Protein AF-A0A286EPX9-F1 (afdb_monomer_lite)

pLDDT: mean 73.93, std 20.79, range [29.69, 96.81]

Radius of gyration: 18.73 Å; chains: 1; bounding box: 47×45×60 Å

Secondary structure (DSSP, 8-state):
----------PPPPHHHHHHHHHHHHTT------------PPPPP-S----TT-EEPPPS--SSS-TTS--EEEEESSTT-SHHHHHHHSTTEEE--SSEESS--S-EEEEEESSHHHHHHHHHHHHHHHH-HHHHHH--EEEEEEEPSSSSPPPHHHHHHHHHHHTTSSEEEEE---GGGGTSSPPGGG--HHHHHHHHHHHHHT-

Sequence (207 aa):
MSDGAVTAPRRTPSVSEIQAALQAAREGLFAAAGAPSGDRLPAATEAQAPVLHRRAAVPAAPLSGTAGQSTVGLMSVHGGAGARTLAAVLPGTHYIGGGWPTDWPRPVLLVCRSNYRGYAAAQEFARAYRDDEALRACVELAGVVVVADCPGRMPAPLRRLERLVSGALPVVGHVPWMPEWRLGPPDPAALAPEWVSKLTAAVAAAQ

Structure (mmCIF, N/CA/C/O backbone):
data_AF-A0A286EPX9-F1
#
_entry.id   AF-A0A286EPX9-F1
#
loop_
_atom_site.group_PDB
_atom_site.id
_atom_site.type_symbol
_atom_site.label_atom_id
_atom_site.label_alt_id
_atom_site.label_comp_id
_atom_site.label_asym_id
_atom_site.label_entity_id
_atom_site.label_seq_id
_atom_site.pdbx_PDB_ins_code
_atom_site.Cartn_x
_atom_site.Cartn_y
_atom_site.Cartn_z
_atom_site.occupancy
_atom_site.B_iso_or_equiv
_atom_site.auth_seq_id
_atom_site.auth_comp_id
_atom_site.auth_asym_id
_atom_site.auth_atom_id
_atom_site.pdbx_PDB_model_num
ATOM 1 N N . MET A 1 1 ? 15.867 -26.293 42.257 1.00 41.84 1 MET A N 1
ATOM 2 C CA . MET A 1 1 ? 16.739 -25.374 41.496 1.00 41.84 1 MET A CA 1
ATOM 3 C C . MET A 1 1 ? 16.171 -25.290 40.093 1.00 41.84 1 MET A C 1
ATOM 5 O O . MET A 1 1 ? 16.344 -26.233 39.336 1.00 41.84 1 MET A O 1
ATOM 9 N N . SER A 1 2 ? 15.413 -24.239 39.789 1.00 37.88 2 SER A N 1
ATOM 10 C CA . SER A 1 2 ? 14.861 -24.013 38.449 1.00 37.88 2 SER A CA 1
ATOM 11 C C . SER A 1 2 ? 15.308 -22.633 38.000 1.00 37.88 2 SER A C 1
ATOM 13 O O . SER A 1 2 ? 14.996 -21.638 38.650 1.00 37.88 2 SER A O 1
ATOM 15 N N . ASP A 1 3 ? 16.121 -22.636 36.951 1.00 40.91 3 ASP A N 1
ATOM 16 C CA . ASP A 1 3 ? 16.823 -21.489 36.398 1.00 40.91 3 ASP A CA 1
ATOM 17 C C . ASP A 1 3 ? 15.858 -20.675 35.523 1.00 40.91 3 ASP A C 1
ATOM 19 O O . ASP A 1 3 ? 15.256 -21.191 34.578 1.00 40.91 3 ASP A O 1
ATOM 23 N N . GLY A 1 4 ? 15.632 -19.418 35.902 1.00 36.56 4 GLY A N 1
ATOM 24 C CA . GLY A 1 4 ? 14.741 -18.504 35.200 1.00 36.56 4 GLY A CA 1
ATOM 25 C C . GLY A 1 4 ? 15.480 -17.848 34.043 1.00 36.56 4 GLY A C 1
ATOM 26 O O . GLY A 1 4 ? 16.307 -16.968 34.262 1.00 36.56 4 GLY A O 1
ATOM 27 N N . ALA A 1 5 ? 15.162 -18.239 32.807 1.00 42.88 5 ALA A N 1
ATOM 28 C CA . ALA A 1 5 ? 15.690 -17.595 31.608 1.00 42.88 5 ALA A CA 1
ATOM 29 C C . ALA A 1 5 ? 15.149 -16.157 31.484 1.00 42.88 5 ALA A C 1
ATOM 31 O O . ALA A 1 5 ? 14.105 -15.897 30.881 1.00 42.88 5 ALA A O 1
ATOM 32 N N . VAL A 1 6 ? 15.875 -15.208 32.075 1.00 43.44 6 VAL A N 1
ATOM 33 C CA . VAL A 1 6 ? 15.678 -13.770 31.885 1.00 43.44 6 VAL A CA 1
ATOM 34 C C . VAL A 1 6 ? 16.006 -13.445 30.430 1.00 43.44 6 VAL A C 1
ATOM 36 O O . VAL A 1 6 ? 17.155 -13.501 29.997 1.00 43.44 6 VAL A O 1
ATOM 39 N N . THR A 1 7 ? 14.978 -13.124 29.647 1.00 40.84 7 THR A N 1
ATOM 40 C CA . THR A 1 7 ? 15.157 -12.633 28.278 1.00 40.84 7 THR A CA 1
ATOM 41 C C . THR A 1 7 ? 15.769 -11.236 28.353 1.00 40.84 7 THR A C 1
ATOM 43 O O . THR A 1 7 ? 15.138 -10.312 28.865 1.00 40.84 7 THR A O 1
ATOM 46 N N . ALA A 1 8 ? 17.005 -11.090 27.874 1.00 42.97 8 ALA A N 1
ATOM 47 C CA . ALA A 1 8 ? 17.717 -9.816 27.852 1.00 42.97 8 ALA A CA 1
ATOM 48 C C . ALA A 1 8 ? 16.910 -8.726 27.109 1.00 42.97 8 ALA A C 1
ATOM 50 O O . ALA A 1 8 ? 16.212 -9.031 26.132 1.00 42.97 8 ALA A O 1
ATOM 51 N N . PRO A 1 9 ? 16.991 -7.451 27.536 1.00 36.44 9 PRO A N 1
ATOM 52 C CA . PRO A 1 9 ? 16.277 -6.364 26.879 1.00 36.44 9 PRO A CA 1
ATOM 53 C C . PRO A 1 9 ? 16.748 -6.220 25.429 1.00 36.44 9 PRO A C 1
ATOM 55 O O . PRO A 1 9 ? 17.945 -6.228 25.138 1.00 36.44 9 PRO A O 1
ATOM 58 N N . ARG A 1 10 ? 15.794 -6.074 24.501 1.00 43.84 10 ARG A N 1
ATOM 59 C CA . ARG A 1 10 ? 16.108 -5.793 23.096 1.00 43.84 10 ARG A CA 1
ATOM 60 C C . ARG A 1 10 ? 16.793 -4.432 23.012 1.00 43.84 10 ARG A C 1
ATOM 62 O O . ARG A 1 10 ? 16.161 -3.409 23.260 1.00 43.84 10 ARG A O 1
ATOM 69 N N . ARG A 1 11 ? 18.081 -4.441 22.672 1.00 65.94 11 ARG A N 1
ATOM 70 C CA . ARG A 1 11 ? 18.874 -3.241 22.397 1.00 65.94 11 ARG A CA 1
ATOM 71 C C . ARG A 1 11 ? 18.281 -2.502 21.196 1.00 65.94 11 ARG A C 1
ATOM 73 O O . ARG A 1 11 ? 18.010 -3.117 20.165 1.00 65.94 11 ARG A O 1
ATOM 80 N N . THR A 1 12 ? 18.110 -1.191 21.329 1.00 45.59 12 THR A N 1
ATOM 81 C CA . THR A 1 12 ? 17.793 -0.309 20.203 1.00 45.59 12 THR A CA 1
ATOM 82 C C . THR A 1 12 ? 19.065 -0.118 19.377 1.00 45.59 12 THR A C 1
ATOM 84 O O . THR A 1 12 ? 20.073 0.307 19.950 1.00 45.59 12 THR A O 1
ATOM 87 N N . PRO A 1 13 ? 19.061 -0.454 18.077 1.00 55.97 13 PRO A N 1
ATOM 88 C CA . PRO A 1 13 ? 20.236 -0.268 17.243 1.00 55.97 13 PRO A CA 1
ATOM 89 C C . PRO A 1 13 ? 20.546 1.222 17.070 1.00 55.97 13 PRO A C 1
ATOM 91 O O . PRO A 1 13 ? 19.640 2.059 17.033 1.00 55.97 13 PRO A O 1
ATOM 94 N N . SER A 1 14 ? 21.829 1.560 16.982 1.00 69.56 14 SER A N 1
ATOM 95 C CA . SER A 1 14 ? 22.272 2.925 16.701 1.00 69.56 14 SER A CA 1
ATOM 96 C C . SER A 1 14 ? 21.948 3.326 15.259 1.00 69.56 14 SER A C 1
ATOM 98 O O . SER A 1 14 ? 21.774 2.490 14.374 1.00 69.56 14 SER A O 1
ATOM 100 N N . VAL A 1 15 ? 21.933 4.635 14.991 1.00 46.81 15 VAL A N 1
ATOM 101 C CA . VAL A 1 15 ? 21.765 5.183 13.631 1.00 46.81 15 VAL A CA 1
ATOM 102 C C . VAL A 1 15 ? 22.806 4.609 12.661 1.00 46.81 15 VAL A C 1
ATOM 104 O O . VAL A 1 15 ? 22.471 4.279 11.527 1.00 46.81 15 VAL A O 1
ATOM 107 N N . SER A 1 16 ? 24.043 4.403 13.123 1.00 46.06 16 SER A N 1
ATOM 108 C CA . SER A 1 16 ? 25.109 3.783 12.329 1.00 46.06 16 SER A CA 1
ATOM 109 C C . SER A 1 16 ? 24.848 2.306 12.009 1.00 46.06 16 SER A C 1
ATOM 111 O O . SER A 1 16 ? 25.152 1.863 10.905 1.00 46.06 16 SER A O 1
ATOM 113 N N . GLU A 1 17 ? 24.243 1.547 12.927 1.00 53.03 17 GLU A N 1
ATOM 114 C CA . GLU A 1 17 ? 23.851 0.148 12.699 1.00 53.03 17 GLU A CA 1
ATOM 115 C C . GLU A 1 17 ? 22.683 0.060 11.701 1.00 53.03 17 GLU A C 1
ATOM 117 O O . GLU A 1 17 ? 22.661 -0.827 10.848 1.00 53.03 17 GLU A O 1
ATOM 122 N N . ILE A 1 18 ? 21.756 1.023 11.743 1.00 45.34 18 ILE A N 1
ATOM 123 C CA . ILE A 1 18 ? 20.663 1.150 10.769 1.00 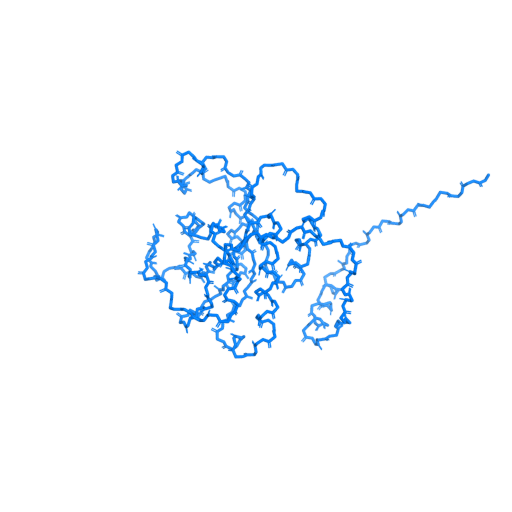45.34 18 ILE A CA 1
ATOM 124 C C . ILE A 1 18 ? 21.221 1.484 9.375 1.00 45.34 18 ILE A C 1
ATOM 126 O O . ILE A 1 18 ? 20.856 0.836 8.397 1.00 45.34 18 ILE A O 1
ATOM 130 N N . GLN A 1 19 ? 22.142 2.445 9.271 1.00 49.03 19 GLN A N 1
ATOM 131 C CA . GLN A 1 19 ? 22.770 2.827 7.999 1.00 49.03 19 GLN A CA 1
ATOM 132 C C . GLN A 1 19 ? 23.612 1.693 7.394 1.00 49.03 19 GLN A C 1
ATOM 134 O O . GLN A 1 19 ? 23.541 1.460 6.188 1.00 49.03 19 GLN A O 1
ATOM 139 N N . ALA A 1 20 ? 24.349 0.943 8.220 1.00 47.56 20 ALA A N 1
ATOM 140 C CA . ALA A 1 20 ? 25.105 -0.226 7.773 1.00 47.56 20 ALA A CA 1
ATOM 141 C C . ALA A 1 20 ? 24.186 -1.352 7.264 1.00 47.56 20 ALA A C 1
ATOM 143 O O . ALA A 1 20 ? 24.473 -1.964 6.237 1.00 47.56 20 ALA A O 1
ATOM 144 N N . ALA A 1 21 ? 23.050 -1.589 7.930 1.00 44.66 21 ALA A N 1
ATOM 145 C CA . ALA A 1 21 ? 22.057 -2.565 7.483 1.00 44.66 21 ALA A CA 1
ATOM 146 C C . ALA A 1 21 ? 21.389 -2.161 6.154 1.00 44.66 21 ALA A C 1
ATOM 148 O O . ALA A 1 21 ? 21.174 -3.014 5.294 1.00 44.66 21 ALA A O 1
ATOM 149 N N . LEU A 1 22 ? 21.111 -0.867 5.955 1.00 47.22 22 LEU A N 1
ATOM 150 C CA . LEU A 1 22 ? 20.585 -0.329 4.693 1.00 47.22 22 LEU A CA 1
ATOM 151 C C . LEU A 1 22 ? 21.600 -0.453 3.545 1.00 47.22 22 LEU A C 1
ATOM 153 O O . LEU A 1 22 ? 21.230 -0.809 2.428 1.00 47.22 22 LEU A O 1
ATOM 157 N N . GLN A 1 23 ? 22.883 -0.214 3.821 1.00 52.03 23 GLN A N 1
ATOM 158 C CA . GLN A 1 23 ? 23.960 -0.377 2.845 1.00 52.03 23 GLN A CA 1
ATOM 159 C C . GLN A 1 23 ? 24.162 -1.856 2.462 1.00 52.03 23 GLN A C 1
ATOM 161 O O . GLN A 1 23 ? 24.218 -2.173 1.277 1.00 52.03 23 GLN A O 1
ATOM 166 N N . ALA A 1 24 ? 24.164 -2.775 3.434 1.00 43.81 24 ALA A N 1
ATOM 167 C CA . ALA A 1 24 ? 24.247 -4.217 3.177 1.00 43.81 24 ALA A CA 1
ATOM 168 C C . ALA A 1 24 ? 23.031 -4.752 2.392 1.00 43.81 24 ALA A C 1
ATOM 170 O O . ALA A 1 24 ? 23.174 -5.630 1.538 1.00 43.81 24 ALA A O 1
ATOM 171 N N . ALA A 1 25 ? 21.840 -4.186 2.631 1.00 45.28 25 ALA A N 1
ATOM 172 C CA . ALA A 1 25 ? 20.641 -4.471 1.841 1.00 45.28 25 ALA A CA 1
ATOM 173 C C . ALA A 1 25 ? 20.794 -4.019 0.379 1.00 45.28 25 ALA A C 1
ATOM 175 O O . ALA A 1 25 ? 20.363 -4.725 -0.533 1.00 45.28 25 ALA A O 1
ATOM 176 N N . ARG A 1 26 ? 21.445 -2.871 0.152 1.00 47.88 26 ARG A N 1
ATOM 177 C CA . ARG A 1 26 ? 21.735 -2.322 -1.181 1.00 47.88 26 ARG A CA 1
ATOM 178 C C . ARG A 1 26 ? 22.770 -3.144 -1.955 1.00 47.88 26 ARG A C 1
ATOM 180 O O . ARG A 1 26 ? 22.717 -3.184 -3.178 1.00 47.88 26 ARG A O 1
ATOM 187 N N . GLU A 1 27 ? 23.672 -3.821 -1.249 1.00 56.34 27 GLU A N 1
ATOM 188 C CA . GLU A 1 27 ? 24.746 -4.651 -1.818 1.00 56.34 27 GLU A CA 1
ATOM 189 C C . GLU A 1 27 ? 24.344 -6.128 -2.017 1.00 56.34 27 GLU A C 1
ATOM 191 O O . GLU A 1 27 ? 25.158 -6.947 -2.436 1.00 56.34 27 GLU A O 1
ATOM 196 N N . GLY A 1 28 ? 23.079 -6.488 -1.761 1.00 40.59 28 GLY A N 1
ATOM 197 C CA . GLY A 1 28 ? 22.546 -7.821 -2.069 1.00 40.59 28 GLY A CA 1
ATOM 198 C C . GLY A 1 28 ? 22.977 -8.930 -1.103 1.00 40.59 28 GLY A C 1
ATOM 199 O O . GLY A 1 28 ? 22.813 -10.111 -1.407 1.00 40.59 28 GLY A O 1
ATOM 200 N N . LEU A 1 29 ? 23.488 -8.582 0.080 1.00 45.00 29 LEU A N 1
ATOM 201 C CA . LEU A 1 29 ? 24.017 -9.533 1.062 1.00 45.00 29 LEU A CA 1
ATOM 202 C C . LEU A 1 29 ? 22.966 -9.988 2.091 1.00 45.00 29 LEU A C 1
ATOM 204 O O . LEU A 1 29 ? 23.223 -9.992 3.293 1.00 45.00 29 LEU A O 1
ATOM 208 N N . PHE A 1 30 ? 21.790 -10.431 1.636 1.00 40.41 30 PHE A N 1
ATOM 209 C CA . PHE A 1 30 ? 20.909 -11.248 2.478 1.00 40.41 30 PHE A CA 1
ATOM 210 C C . PHE A 1 30 ? 20.805 -12.670 1.940 1.00 40.41 30 PHE A C 1
ATOM 212 O O . PHE A 1 30 ? 20.359 -12.905 0.818 1.00 40.41 30 PHE A O 1
ATOM 219 N N . ALA A 1 31 ? 21.170 -13.626 2.798 1.00 35.75 31 ALA A N 1
ATOM 220 C CA . ALA A 1 31 ? 20.849 -15.030 2.613 1.00 35.75 31 ALA A CA 1
ATOM 221 C C . ALA A 1 31 ? 19.339 -15.177 2.378 1.00 35.75 31 ALA A C 1
ATOM 223 O O . ALA A 1 31 ? 18.526 -14.656 3.147 1.00 35.75 31 ALA A O 1
ATOM 224 N N . ALA A 1 32 ? 18.977 -15.893 1.312 1.00 34.25 32 ALA A N 1
ATOM 225 C CA . ALA A 1 32 ? 17.608 -16.284 1.029 1.00 34.25 32 ALA A CA 1
ATOM 226 C C . ALA A 1 32 ? 17.014 -16.959 2.274 1.00 34.25 32 ALA A C 1
ATOM 228 O O . ALA A 1 32 ? 17.383 -18.079 2.624 1.00 34.25 32 ALA A O 1
ATOM 229 N N . ALA A 1 33 ? 16.116 -16.266 2.975 1.00 33.78 33 ALA A N 1
ATOM 230 C CA . ALA A 1 33 ? 15.383 -16.868 4.073 1.00 33.78 33 ALA A CA 1
ATOM 231 C C . ALA A 1 33 ? 14.526 -17.997 3.487 1.00 33.78 33 ALA A C 1
ATOM 233 O O . ALA A 1 33 ? 13.563 -17.741 2.759 1.00 33.78 33 ALA A O 1
ATOM 234 N N . GLY A 1 34 ? 14.929 -19.239 3.767 1.00 31.02 34 GLY A N 1
ATOM 235 C CA . GLY A 1 34 ? 14.230 -20.447 3.355 1.00 31.02 34 GLY A CA 1
ATOM 236 C C . GLY A 1 34 ? 12.743 -20.358 3.683 1.00 31.02 34 GLY A C 1
ATOM 237 O O . GLY A 1 34 ? 12.349 -19.925 4.771 1.00 31.02 34 GLY A O 1
ATOM 238 N N . ALA A 1 35 ? 11.917 -20.736 2.710 1.00 29.69 35 ALA A N 1
ATOM 239 C CA . ALA A 1 35 ? 10.476 -20.796 2.869 1.00 29.69 35 ALA A CA 1
ATOM 240 C C . ALA A 1 35 ? 10.123 -21.720 4.051 1.00 29.69 35 ALA A C 1
ATOM 242 O O . ALA A 1 35 ? 10.585 -22.862 4.079 1.00 29.69 35 ALA A O 1
ATOM 243 N N . PRO A 1 36 ? 9.313 -21.280 5.029 1.00 33.78 36 PRO A N 1
ATOM 244 C CA . PRO A 1 36 ? 8.770 -22.202 6.009 1.00 33.78 36 PRO A CA 1
ATOM 245 C C . PRO A 1 36 ? 7.743 -23.110 5.324 1.00 33.78 36 PRO A C 1
ATOM 247 O O . PRO A 1 36 ? 6.701 -22.652 4.855 1.00 33.78 36 PRO A O 1
ATOM 250 N N . SER A 1 37 ? 8.043 -24.404 5.285 1.00 43.09 37 SER A N 1
ATOM 251 C CA . SER A 1 37 ? 7.060 -25.458 5.047 1.00 43.09 37 SER A CA 1
ATOM 252 C C . SER A 1 37 ? 6.089 -25.533 6.233 1.00 43.09 37 SER A C 1
ATOM 254 O O . SER A 1 37 ? 6.535 -25.569 7.378 1.00 43.09 37 SER A O 1
ATOM 256 N N . GLY A 1 38 ? 4.782 -25.602 5.955 1.00 39.59 38 GLY A N 1
ATOM 257 C CA . GLY A 1 38 ? 3.753 -26.003 6.930 1.00 39.59 38 GLY A CA 1
ATOM 258 C C . GLY A 1 38 ? 2.836 -24.883 7.433 1.00 39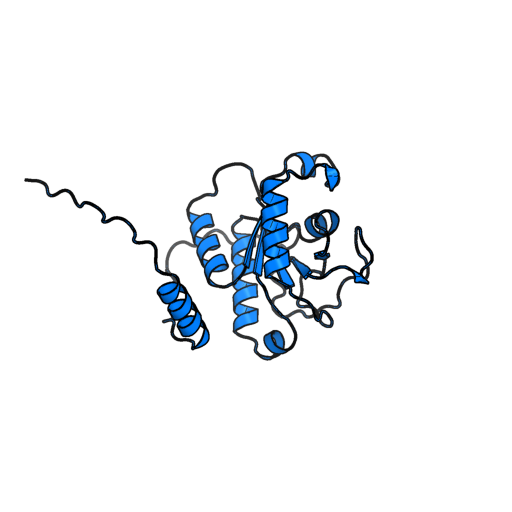.59 38 GLY A C 1
ATOM 259 O O . GLY A 1 38 ? 3.044 -24.333 8.506 1.00 39.59 38 GLY A O 1
ATOM 260 N N . ASP A 1 39 ? 1.868 -24.479 6.613 1.00 35.38 39 ASP A N 1
ATOM 261 C CA . ASP A 1 39 ? 0.434 -24.781 6.780 1.00 35.38 39 ASP A CA 1
ATOM 262 C C . ASP A 1 39 ? -0.302 -24.027 5.670 1.00 35.38 39 ASP A C 1
ATOM 264 O O . ASP A 1 39 ? -0.258 -22.797 5.571 1.00 35.38 39 ASP A O 1
ATOM 268 N N . ARG A 1 40 ? -0.906 -24.779 4.747 1.00 38.19 40 ARG A N 1
ATOM 269 C CA . ARG A 1 40 ? -1.543 -24.221 3.554 1.00 38.19 40 ARG A CA 1
ATOM 270 C C . ARG A 1 40 ? -2.867 -23.580 3.981 1.00 38.19 40 ARG A C 1
ATOM 272 O O . ARG A 1 40 ? -3.879 -24.264 4.090 1.00 38.19 40 ARG A O 1
ATOM 279 N N . LEU A 1 41 ? -2.850 -22.270 4.234 1.00 43.03 41 LEU A N 1
ATOM 280 C CA . LEU A 1 41 ? -4.071 -21.464 4.326 1.00 43.03 41 LEU A CA 1
ATOM 281 C C . LEU A 1 41 ? -4.915 -21.708 3.059 1.00 43.03 41 LEU A C 1
ATOM 283 O O . LEU A 1 41 ? -4.338 -21.810 1.970 1.00 43.03 41 LEU A O 1
ATOM 287 N N . PRO A 1 42 ? -6.249 -21.848 3.178 1.00 37.06 42 PRO A N 1
ATOM 288 C CA . PRO A 1 42 ? -7.101 -22.163 2.040 1.00 37.06 42 PRO A CA 1
ATOM 289 C C . PRO A 1 42 ? -6.913 -21.118 0.939 1.00 37.06 42 PRO A C 1
ATOM 291 O O . PRO A 1 42 ? -6.894 -19.914 1.204 1.00 37.06 42 PRO A O 1
ATOM 294 N N . ALA A 1 43 ? -6.739 -21.607 -0.290 1.00 37.16 43 ALA A N 1
ATOM 295 C CA . ALA A 1 43 ? -6.575 -20.778 -1.471 1.00 37.16 43 ALA A CA 1
ATOM 296 C C . ALA A 1 43 ? -7.772 -19.827 -1.580 1.00 37.16 43 ALA A C 1
ATOM 298 O O . ALA A 1 43 ? -8.921 -20.262 -1.666 1.00 37.16 43 ALA A O 1
ATOM 299 N N . ALA A 1 44 ? -7.496 -18.525 -1.527 1.00 37.25 44 ALA A N 1
ATOM 300 C CA . ALA A 1 44 ? -8.502 -17.507 -1.761 1.00 37.25 44 ALA A CA 1
ATOM 301 C C . ALA A 1 44 ? -9.084 -17.705 -3.169 1.00 37.25 44 ALA A C 1
ATOM 303 O O . ALA A 1 44 ? -8.338 -17.771 -4.144 1.00 37.25 44 ALA A O 1
ATOM 304 N N . THR A 1 45 ? -10.409 -17.811 -3.254 1.00 34.41 45 THR A N 1
ATOM 305 C CA . THR A 1 45 ? -11.177 -17.924 -4.498 1.00 34.41 45 THR A CA 1
ATOM 306 C C . THR A 1 45 ? -10.740 -16.869 -5.524 1.00 34.41 45 THR A C 1
ATOM 308 O O . THR A 1 45 ? -10.493 -15.714 -5.167 1.00 34.41 45 THR A O 1
ATOM 311 N N . GLU A 1 46 ? -10.659 -17.287 -6.792 1.00 36.03 46 GLU A N 1
ATOM 312 C CA . GLU A 1 46 ? -10.129 -16.612 -7.991 1.00 36.03 46 GLU A CA 1
ATOM 313 C C . GLU A 1 46 ? -10.784 -15.265 -8.377 1.00 36.03 46 GLU A C 1
ATOM 315 O O . GLU A 1 46 ? -11.210 -15.052 -9.510 1.00 36.03 46 GLU A O 1
ATOM 320 N N . ALA A 1 47 ? -10.821 -14.279 -7.489 1.00 37.59 47 ALA A N 1
ATOM 321 C CA . ALA A 1 47 ? -11.158 -12.912 -7.873 1.00 37.59 47 ALA A CA 1
ATOM 322 C C . ALA A 1 47 ? -9.874 -12.127 -8.172 1.00 37.59 47 ALA A C 1
ATOM 324 O O . ALA A 1 47 ? -9.491 -11.270 -7.388 1.00 37.59 47 ALA A O 1
ATOM 325 N N . GLN A 1 48 ? -9.242 -12.418 -9.317 1.00 44.81 48 GLN A N 1
ATOM 326 C CA . GLN A 1 48 ? -8.059 -11.762 -9.913 1.00 44.81 48 GLN A CA 1
ATOM 327 C C . GLN A 1 48 ? -6.717 -12.065 -9.225 1.00 44.81 48 GLN A C 1
ATOM 329 O O . GLN A 1 48 ? -6.368 -11.477 -8.194 1.00 44.81 48 GLN A O 1
ATOM 334 N N . ALA A 1 49 ? -5.952 -12.951 -9.875 1.00 41.19 49 ALA A N 1
ATOM 335 C CA . ALA A 1 49 ? -4.508 -13.062 -9.716 1.00 41.19 49 ALA A CA 1
ATOM 336 C C . ALA A 1 49 ? -3.857 -11.675 -9.891 1.00 41.19 49 ALA A C 1
ATOM 338 O O . ALA A 1 49 ? -4.329 -10.879 -10.715 1.00 41.19 49 ALA A O 1
ATOM 339 N N . PRO A 1 50 ? -2.813 -11.349 -9.117 1.00 50.00 50 PRO A N 1
ATOM 340 C CA . PRO A 1 50 ? -2.165 -10.057 -9.226 1.00 50.00 50 PRO A CA 1
ATOM 341 C C . PRO A 1 50 ? -1.573 -9.912 -10.626 1.00 50.00 50 PRO A C 1
ATOM 343 O O . PRO A 1 50 ? -0.904 -10.795 -11.158 1.00 50.00 50 PRO A O 1
ATOM 346 N N . VAL A 1 51 ? -1.865 -8.781 -11.258 1.00 63.41 51 VAL A N 1
ATOM 347 C CA . VAL A 1 51 ? -1.414 -8.453 -12.613 1.00 63.41 51 VAL A CA 1
ATOM 348 C C . VAL A 1 51 ? 0.030 -7.941 -12.576 1.00 63.41 51 VAL A C 1
ATOM 350 O O . VAL A 1 51 ? 0.329 -6.860 -13.075 1.00 63.41 51 VAL A O 1
ATOM 353 N N . LEU A 1 52 ? 0.922 -8.732 -11.971 1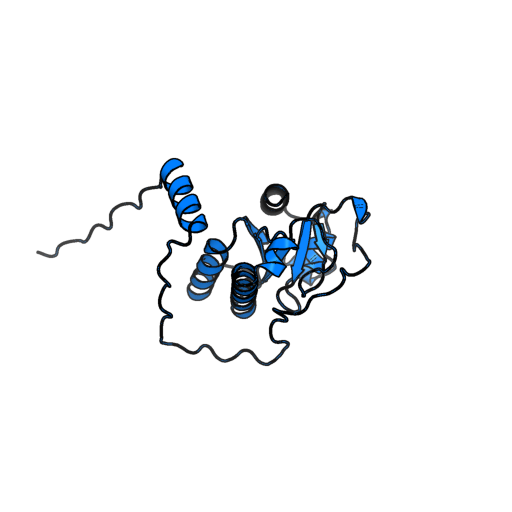.00 66.50 52 LEU A N 1
ATOM 354 C CA . LEU A 1 52 ? 2.306 -8.383 -11.620 1.00 66.50 52 LEU A CA 1
ATOM 355 C C . LEU A 1 52 ? 3.157 -7.915 -12.805 1.00 66.50 52 LEU A C 1
ATOM 357 O O . LEU A 1 52 ? 4.151 -7.229 -12.602 1.00 66.50 52 LEU A O 1
ATOM 361 N N . HIS A 1 53 ? 2.760 -8.258 -14.030 1.00 67.56 53 HIS A N 1
ATOM 362 C CA . HIS A 1 53 ? 3.469 -7.901 -15.263 1.00 67.56 53 HIS A CA 1
ATOM 363 C C . HIS A 1 53 ? 2.668 -6.959 -16.171 1.00 67.56 53 HIS A C 1
ATOM 365 O O . HIS A 1 53 ? 3.124 -6.590 -17.251 1.00 67.56 53 HIS A O 1
ATOM 371 N N . ARG A 1 54 ? 1.453 -6.563 -15.773 1.00 78.12 54 ARG A N 1
ATOM 372 C CA . ARG A 1 54 ? 0.636 -5.656 -16.579 1.00 78.12 54 ARG A CA 1
ATOM 373 C C . ARG A 1 54 ? 1.165 -4.241 -16.419 1.00 78.12 54 ARG A C 1
ATOM 375 O O . ARG A 1 54 ? 1.064 -3.668 -15.336 1.00 78.12 54 ARG A O 1
ATOM 382 N N . ARG A 1 55 ? 1.616 -3.658 -17.526 1.00 79.75 55 ARG A N 1
ATOM 383 C CA . ARG A 1 55 ? 1.746 -2.208 -17.654 1.00 79.75 55 ARG A CA 1
ATOM 384 C C . ARG A 1 55 ? 0.418 -1.604 -18.097 1.00 79.75 55 ARG A C 1
ATOM 386 O O . ARG A 1 55 ? -0.287 -2.205 -18.908 1.00 79.75 55 ARG A O 1
ATOM 393 N N . ALA A 1 56 ? 0.055 -0.453 -17.549 1.00 76.00 56 ALA A N 1
ATOM 394 C CA . ALA A 1 56 ? -1.190 0.228 -17.878 1.00 76.00 56 ALA A CA 1
ATOM 395 C C . ALA A 1 56 ? -1.000 1.746 -17.896 1.00 76.00 56 ALA A C 1
ATOM 397 O O . ALA A 1 56 ? -0.229 2.289 -17.105 1.00 76.00 56 ALA A O 1
ATOM 398 N N . ALA A 1 57 ? -1.746 2.411 -18.778 1.00 76.75 57 ALA A N 1
ATOM 399 C CA . ALA A 1 57 ? -1.871 3.859 -18.752 1.00 76.75 57 ALA A CA 1
ATOM 400 C C . ALA A 1 57 ? -2.554 4.302 -17.454 1.00 76.75 57 ALA A C 1
ATOM 402 O O . ALA A 1 57 ? -3.482 3.642 -16.965 1.00 76.75 57 ALA A O 1
ATOM 403 N N . VAL A 1 58 ? -2.105 5.431 -16.916 1.00 76.44 58 VAL A N 1
ATOM 404 C CA . VAL A 1 58 ? -2.719 6.034 -15.733 1.00 76.44 58 VAL A CA 1
ATOM 405 C C . VAL A 1 58 ? -4.159 6.458 -16.069 1.00 76.44 58 VAL A C 1
ATOM 407 O O . VAL A 1 58 ? -4.381 7.115 -17.088 1.00 76.44 58 VAL A O 1
ATOM 410 N N . PRO A 1 59 ? -5.171 6.091 -15.256 1.00 74.69 59 PRO A N 1
ATOM 411 C CA . PRO A 1 59 ? -6.548 6.520 -15.486 1.00 74.69 59 PRO A CA 1
ATOM 412 C C . PRO A 1 59 ? -6.672 8.051 -15.547 1.00 74.69 59 PRO A C 1
ATOM 414 O O . PRO A 1 59 ? -6.219 8.754 -14.651 1.00 74.69 59 PRO A O 1
ATOM 417 N N . ALA A 1 60 ? -7.336 8.570 -16.582 1.00 59.97 60 ALA A N 1
ATOM 418 C CA . ALA A 1 60 ? -7.304 9.989 -16.957 1.00 59.97 60 ALA A CA 1
ATOM 419 C C . ALA A 1 60 ? -8.096 10.970 -16.053 1.00 59.97 60 ALA A C 1
ATOM 421 O O . ALA A 1 60 ? -8.446 12.054 -16.511 1.00 59.97 60 ALA A O 1
ATOM 422 N N . ALA A 1 61 ? -8.409 10.649 -14.791 1.00 56.72 61 ALA A N 1
ATOM 423 C CA . ALA A 1 61 ? -9.221 11.542 -13.955 1.00 56.72 61 ALA A CA 1
ATOM 424 C C . ALA A 1 61 ? -8.800 11.571 -12.475 1.00 56.72 61 ALA A C 1
ATOM 426 O O . ALA A 1 61 ? -8.823 10.530 -11.811 1.00 56.72 61 ALA A O 1
ATOM 427 N N . PRO A 1 62 ? -8.505 12.756 -11.908 1.00 51.12 62 PRO A N 1
ATOM 428 C CA . PRO A 1 62 ? -8.438 12.922 -10.465 1.00 51.12 62 PRO A CA 1
ATOM 429 C C . PRO A 1 62 ? -9.855 12.940 -9.874 1.00 51.12 62 PRO A C 1
ATOM 431 O O . PRO A 1 62 ? -10.775 13.522 -10.444 1.00 51.12 62 PRO A O 1
ATOM 434 N N . LEU A 1 63 ? -10.043 12.302 -8.717 1.00 52.81 63 LEU A N 1
ATOM 435 C CA . LEU A 1 63 ? -11.343 12.273 -8.028 1.00 52.81 63 LEU A CA 1
ATOM 436 C C . LEU A 1 63 ? -11.581 13.498 -7.148 1.00 52.81 63 LEU A C 1
ATOM 438 O O . LEU A 1 63 ? -12.718 13.739 -6.760 1.00 52.81 63 LEU A O 1
ATOM 442 N N . SER A 1 64 ? -10.536 14.276 -6.872 1.00 47.78 64 SER A N 1
ATOM 443 C CA . SER A 1 64 ? -10.569 15.648 -6.363 1.00 47.78 64 SER A CA 1
ATOM 444 C C . SER A 1 64 ? -9.144 16.203 -6.441 1.00 47.78 64 SER A C 1
ATOM 446 O O . SER A 1 64 ? -8.224 15.602 -5.899 1.00 47.78 64 SER A O 1
ATOM 448 N N . GLY A 1 65 ? -8.947 17.309 -7.162 1.00 45.25 65 GLY A N 1
ATOM 449 C CA . GLY A 1 65 ? -7.649 17.980 -7.327 1.00 45.25 65 GLY A CA 1
ATOM 450 C C . GLY A 1 65 ? -7.145 18.010 -8.772 1.00 45.25 65 GLY A C 1
ATOM 451 O O . GLY A 1 65 ? -7.313 17.067 -9.530 1.00 45.25 65 GLY A O 1
ATOM 452 N N . THR A 1 66 ? -6.532 19.113 -9.188 1.00 42.59 66 THR A N 1
ATOM 453 C CA . THR A 1 66 ? -5.953 19.260 -10.530 1.00 42.59 66 THR A CA 1
ATOM 454 C C . THR A 1 66 ? -4.773 18.292 -10.677 1.00 42.59 66 THR A C 1
ATOM 456 O O . THR A 1 66 ? -3.824 18.380 -9.903 1.00 42.59 66 THR A O 1
ATOM 459 N N . ALA A 1 67 ? -4.786 17.396 -11.673 1.00 46.47 67 ALA A N 1
ATOM 460 C CA . ALA A 1 67 ? -3.759 16.357 -11.893 1.00 46.47 67 ALA A CA 1
ATOM 461 C C . ALA A 1 67 ? -2.296 16.874 -11.957 1.00 46.47 67 ALA A C 1
ATOM 463 O O . ALA A 1 67 ? -1.348 16.099 -11.818 1.00 46.47 67 ALA A O 1
ATOM 464 N N . GLY A 1 68 ? -2.102 18.188 -12.122 1.00 47.31 68 GLY A N 1
ATOM 465 C CA . GLY A 1 68 ? -0.803 18.860 -12.046 1.00 47.31 68 GLY A CA 1
ATOM 466 C C . GLY A 1 68 ? -0.201 19.000 -10.637 1.00 47.31 68 GLY A C 1
ATOM 467 O O . GLY A 1 68 ? 0.989 19.273 -10.548 1.00 47.31 68 GLY A O 1
ATOM 468 N N . GLN A 1 69 ? -0.970 18.797 -9.558 1.00 54.97 69 GLN A N 1
ATOM 469 C CA . GLN A 1 69 ? -0.505 18.949 -8.164 1.00 54.97 69 GLN A CA 1
ATOM 470 C C . GLN A 1 69 ? -0.276 17.620 -7.426 1.00 54.97 69 GLN A C 1
ATOM 472 O O . GLN A 1 69 ? 0.222 17.621 -6.303 1.00 54.97 69 GLN A O 1
ATOM 477 N N . SER A 1 70 ? -0.647 16.481 -8.016 1.00 62.91 70 SER A N 1
ATOM 478 C CA . SER A 1 70 ? -0.401 15.179 -7.393 1.00 62.91 70 SER A CA 1
ATOM 479 C C . SER A 1 70 ? 1.077 14.824 -7.497 1.00 62.91 70 SER A C 1
ATOM 481 O O . SER A 1 70 ? 1.604 14.706 -8.597 1.00 62.91 70 SER A O 1
ATOM 483 N N . THR A 1 71 ? 1.736 14.630 -6.365 1.00 81.25 71 THR A N 1
ATOM 484 C CA . THR A 1 71 ? 3.164 14.326 -6.244 1.00 81.25 71 THR A CA 1
ATOM 485 C C . THR A 1 71 ? 3.437 12.831 -6.074 1.00 81.25 71 THR A C 1
ATOM 487 O O . THR A 1 71 ? 4.553 12.406 -6.339 1.00 81.25 71 THR A O 1
ATOM 490 N N . VAL A 1 72 ? 2.433 12.018 -5.709 1.00 89.69 72 VAL A N 1
ATOM 491 C CA . VAL A 1 72 ? 2.580 10.566 -5.476 1.00 89.69 72 VAL A CA 1
ATOM 492 C C . VAL A 1 72 ? 1.440 9.759 -6.110 1.00 89.69 72 VAL A C 1
ATOM 494 O O . VAL A 1 72 ? 0.269 10.132 -6.032 1.00 89.69 72 VAL A O 1
ATOM 497 N N . GLY A 1 73 ? 1.772 8.629 -6.737 1.00 92.56 73 GLY A N 1
ATOM 498 C CA . GLY A 1 73 ? 0.814 7.683 -7.314 1.00 92.56 73 GLY A CA 1
ATOM 499 C C . GLY A 1 73 ? 0.428 6.580 -6.327 1.00 92.56 73 GLY A C 1
ATOM 500 O O . GLY A 1 73 ? 1.288 5.965 -5.711 1.00 92.56 73 GLY A O 1
ATOM 501 N N . LEU A 1 74 ? -0.864 6.293 -6.192 1.00 94.00 74 LEU A N 1
ATOM 502 C CA . LEU A 1 74 ? -1.416 5.204 -5.389 1.00 94.00 74 LEU A CA 1
ATOM 503 C C . LEU A 1 74 ? -1.867 4.065 -6.306 1.00 94.00 74 LEU A C 1
ATOM 505 O O . LEU A 1 74 ? -2.833 4.215 -7.064 1.00 94.00 74 LEU A O 1
ATOM 509 N N . MET A 1 75 ? -1.192 2.920 -6.217 1.00 95.25 75 MET A N 1
ATOM 510 C CA . MET A 1 75 ? -1.490 1.728 -7.013 1.00 95.25 75 MET A CA 1
ATOM 511 C C . MET A 1 75 ? -2.170 0.656 -6.162 1.00 95.25 75 MET A C 1
ATOM 513 O O . MET A 1 75 ? -1.629 0.201 -5.159 1.00 95.25 75 MET A O 1
ATOM 517 N N . SER A 1 76 ? -3.349 0.198 -6.573 1.00 95.50 76 SER A N 1
ATOM 518 C CA . SER A 1 76 ? -4.031 -0.921 -5.915 1.00 95.50 76 SER A CA 1
ATOM 519 C C . SER A 1 76 ? -3.345 -2.247 -6.246 1.00 95.50 76 SER A C 1
ATOM 521 O O . SER A 1 76 ? -3.282 -2.614 -7.414 1.00 95.50 76 SER A O 1
ATOM 523 N N . VAL A 1 77 ? -2.951 -3.035 -5.242 1.00 95.12 77 VAL A N 1
ATOM 524 C CA . VAL A 1 77 ? -2.409 -4.394 -5.488 1.00 95.12 77 VAL A CA 1
ATOM 525 C C . VAL A 1 77 ? -3.503 -5.453 -5.683 1.00 95.12 77 VAL A C 1
ATOM 527 O O . VAL A 1 77 ? -3.233 -6.573 -6.108 1.00 95.12 77 VAL A O 1
ATOM 530 N N . HIS A 1 78 ? -4.756 -5.113 -5.362 1.00 93.06 78 HIS A N 1
ATOM 531 C CA . HIS A 1 78 ? -5.938 -5.949 -5.575 1.00 93.06 78 HIS A CA 1
ATOM 532 C C . HIS A 1 78 ? -7.214 -5.101 -5.720 1.00 93.06 78 HIS A C 1
ATOM 534 O O . HIS A 1 78 ? -7.261 -3.929 -5.334 1.00 93.06 78 HIS A O 1
ATOM 540 N N . GLY A 1 79 ? -8.296 -5.707 -6.223 1.00 89.88 79 GLY A N 1
ATOM 541 C CA . GLY A 1 79 ? -9.621 -5.078 -6.236 1.00 89.88 79 GLY A CA 1
ATOM 542 C C . GLY A 1 79 ? -10.091 -4.725 -4.818 1.00 89.88 79 GLY A C 1
ATOM 543 O O . GLY A 1 79 ? -9.996 -5.550 -3.909 1.00 89.88 79 GLY A O 1
ATOM 544 N N . GLY A 1 80 ? -10.564 -3.494 -4.606 1.00 89.69 80 GLY A N 1
ATOM 545 C CA . GLY A 1 80 ? -11.041 -3.034 -3.292 1.00 89.69 80 GLY A CA 1
ATOM 546 C C . GLY A 1 80 ? -9.947 -2.679 -2.270 1.00 89.69 80 GLY A C 1
ATOM 547 O O . GLY A 1 80 ? -10.244 -2.564 -1.081 1.00 89.69 80 GLY A O 1
ATOM 548 N N . ALA A 1 81 ? -8.695 -2.483 -2.704 1.00 93.94 81 ALA A N 1
ATOM 549 C CA . ALA A 1 81 ? -7.587 -2.089 -1.824 1.00 93.94 81 ALA A CA 1
ATOM 550 C C . ALA A 1 81 ? -7.779 -0.729 -1.126 1.00 93.94 81 ALA A C 1
ATOM 552 O O . ALA A 1 81 ? -7.215 -0.505 -0.063 1.00 93.94 81 ALA A O 1
ATOM 553 N N . GLY A 1 82 ? -8.597 0.163 -1.694 1.00 91.31 82 GLY A N 1
ATOM 554 C CA . GLY A 1 82 ? -8.876 1.486 -1.125 1.00 91.31 82 GLY A CA 1
ATOM 555 C C . GLY A 1 82 ? -8.051 2.629 -1.722 1.00 91.31 82 GLY A C 1
ATOM 556 O O . GLY A 1 82 ? -8.280 3.770 -1.349 1.00 91.31 82 GLY A O 1
ATOM 557 N N . ALA A 1 83 ? -7.164 2.376 -2.695 1.00 93.12 83 ALA A N 1
ATOM 558 C CA . ALA A 1 83 ? -6.333 3.422 -3.314 1.00 93.12 83 ALA A CA 1
ATOM 559 C C . ALA A 1 83 ? -7.156 4.588 -3.881 1.00 93.12 83 ALA A C 1
ATOM 561 O O . ALA A 1 83 ? -6.809 5.749 -3.698 1.00 93.12 83 ALA A O 1
ATOM 562 N N . ARG A 1 84 ? -8.287 4.275 -4.526 1.00 90.50 84 ARG A N 1
ATOM 563 C CA . ARG A 1 84 ? -9.211 5.266 -5.091 1.00 90.50 84 ARG A CA 1
ATOM 564 C C . ARG A 1 84 ? -9.848 6.154 -4.015 1.00 90.50 84 ARG A C 1
ATOM 566 O O . ARG A 1 84 ? -9.993 7.351 -4.219 1.00 90.50 84 ARG A O 1
ATOM 573 N N . THR A 1 85 ? -10.214 5.556 -2.884 1.00 89.62 85 THR A N 1
ATOM 574 C CA . THR A 1 85 ? -10.770 6.241 -1.709 1.00 89.62 85 THR A CA 1
ATOM 575 C C . THR A 1 85 ? -9.720 7.151 -1.080 1.00 89.62 85 THR A C 1
ATOM 577 O O . THR A 1 85 ? -10.004 8.313 -0.827 1.00 89.62 85 THR A O 1
ATOM 580 N N . LEU A 1 86 ? -8.491 6.654 -0.899 1.00 89.44 86 LEU A N 1
ATOM 581 C CA . LEU A 1 86 ? -7.373 7.441 -0.374 1.00 89.44 86 LEU A CA 1
ATOM 582 C C . LEU A 1 86 ? -7.029 8.623 -1.282 1.00 89.44 86 LEU A C 1
ATOM 584 O O . LEU A 1 86 ? -6.886 9.734 -0.789 1.00 89.44 86 LEU A O 1
ATOM 588 N N . ALA A 1 87 ? -6.991 8.411 -2.600 1.00 88.62 87 ALA A N 1
ATOM 589 C CA . ALA A 1 87 ? -6.737 9.476 -3.569 1.00 88.62 87 ALA A CA 1
ATOM 590 C C . ALA A 1 87 ? -7.792 10.595 -3.545 1.00 88.62 87 ALA A C 1
ATOM 592 O O . ALA A 1 87 ? -7.503 11.713 -3.951 1.00 88.62 87 ALA A O 1
ATOM 593 N N . ALA A 1 88 ? -9.016 10.305 -3.091 1.00 85.19 88 ALA A N 1
ATOM 594 C CA . ALA A 1 88 ? -10.071 11.307 -2.971 1.00 85.19 88 ALA A CA 1
ATOM 595 C C . ALA A 1 88 ? -9.932 12.185 -1.716 1.00 85.19 88 ALA A C 1
ATOM 597 O O . ALA A 1 88 ? -10.507 13.268 -1.678 1.00 85.19 88 ALA A O 1
ATOM 598 N N . VAL A 1 89 ? -9.196 11.728 -0.696 1.00 83.81 89 VAL A N 1
ATOM 599 C CA . VAL A 1 89 ? -9.139 12.404 0.612 1.00 83.81 89 VAL A CA 1
ATOM 600 C C . VAL A 1 89 ? -7.740 12.812 1.059 1.00 83.81 89 VAL A C 1
ATOM 602 O O . VAL A 1 89 ? -7.614 13.593 1.997 1.00 83.81 89 VAL A O 1
ATOM 605 N N . LEU A 1 90 ? -6.689 12.318 0.402 1.00 82.69 90 LEU A N 1
ATOM 606 C CA . LEU A 1 90 ? -5.302 12.683 0.681 1.00 82.69 90 LEU A CA 1
ATOM 607 C C . LEU A 1 90 ? -4.779 13.641 -0.396 1.00 82.69 90 LEU A C 1
ATOM 609 O O . LEU A 1 90 ? -4.557 13.216 -1.538 1.00 82.69 90 LEU A O 1
ATOM 613 N N . PRO A 1 91 ? -4.535 14.917 -0.050 1.00 79.38 91 PRO A N 1
ATOM 614 C CA . PRO A 1 91 ? -3.917 15.870 -0.962 1.00 79.38 91 PRO A CA 1
ATOM 615 C C . PRO A 1 91 ? -2.568 15.368 -1.492 1.00 79.38 91 PRO A C 1
ATOM 617 O O . PRO A 1 91 ? -1.851 14.637 -0.811 1.00 79.38 91 PRO A O 1
ATOM 620 N N . GLY A 1 92 ? -2.215 15.760 -2.718 1.00 80.94 92 GLY A N 1
ATOM 621 C CA . GLY A 1 92 ? -0.941 15.379 -3.338 1.00 80.94 92 GLY A CA 1
ATOM 622 C C . GLY A 1 92 ? -0.873 13.927 -3.827 1.00 80.94 92 GLY A C 1
ATOM 623 O O . GLY A 1 92 ? 0.150 13.515 -4.364 1.00 80.94 92 GLY A O 1
ATOM 624 N N . THR A 1 93 ? -1.950 13.148 -3.717 1.00 87.06 93 THR A N 1
ATOM 625 C CA . THR A 1 93 ? -1.982 11.765 -4.211 1.00 87.06 93 THR A CA 1
ATOM 626 C C . THR A 1 93 ? -2.817 11.620 -5.488 1.00 87.06 93 THR A C 1
ATOM 628 O O . THR A 1 93 ? -3.624 12.488 -5.827 1.00 87.06 93 THR A O 1
ATOM 631 N N . HIS A 1 94 ? -2.592 10.548 -6.251 1.00 89.62 94 HIS A N 1
ATOM 632 C CA . HIS A 1 94 ? -3.365 10.223 -7.452 1.00 89.62 94 HIS A CA 1
ATOM 633 C C . HIS A 1 94 ? -3.592 8.721 -7.571 1.00 89.62 94 HIS A C 1
ATOM 635 O O . HIS A 1 94 ? -2.664 7.946 -7.381 1.00 89.62 94 HIS A O 1
ATOM 641 N N . TYR A 1 95 ? -4.797 8.281 -7.931 1.00 92.00 95 TYR A N 1
ATOM 642 C CA . TYR A 1 95 ? -5.042 6.861 -8.178 1.00 92.00 95 TYR A CA 1
ATOM 643 C C . TYR A 1 95 ? -4.527 6.456 -9.564 1.00 92.00 95 TYR A C 1
ATOM 645 O O . TYR A 1 95 ? -5.078 6.891 -10.569 1.00 92.00 95 TYR A O 1
ATOM 653 N N . ILE A 1 96 ? -3.522 5.578 -9.619 1.00 91.31 96 ILE A N 1
ATOM 654 C CA . ILE A 1 96 ? -2.862 5.188 -10.878 1.00 91.31 96 ILE A CA 1
ATOM 655 C C . ILE A 1 96 ? -3.276 3.806 -11.405 1.00 91.31 96 ILE A C 1
ATOM 657 O O . ILE A 1 96 ? -2.652 3.263 -12.309 1.00 91.31 96 ILE A O 1
ATOM 661 N N . GLY A 1 97 ? -4.351 3.220 -10.872 1.00 91.25 97 GLY A N 1
ATOM 662 C CA . GLY A 1 97 ? -4.827 1.908 -11.311 1.00 91.25 97 GLY A CA 1
ATOM 663 C C . GLY A 1 97 ? -4.291 0.755 -10.461 1.00 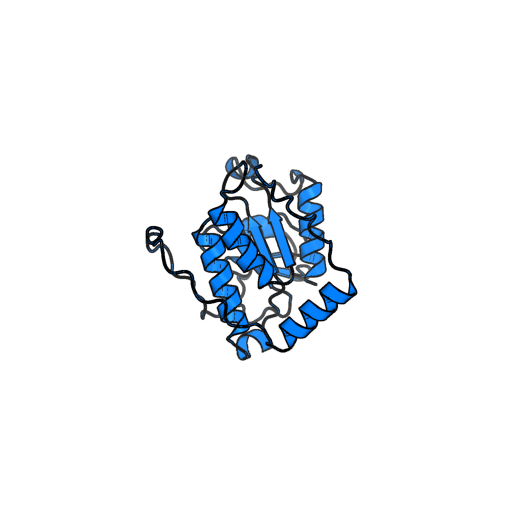91.25 97 GLY A C 1
ATOM 664 O O . GLY A 1 97 ? -4.020 0.912 -9.271 1.00 91.25 97 GLY A O 1
ATOM 665 N N . GLY A 1 98 ? -4.224 -0.438 -11.052 1.00 89.81 98 GLY A N 1
ATOM 666 C CA . GLY A 1 98 ? -3.731 -1.656 -10.395 1.00 89.81 98 GLY A CA 1
ATOM 667 C C . GLY A 1 98 ? -2.710 -2.438 -11.219 1.00 89.81 98 GLY A C 1
ATOM 668 O O . GLY A 1 98 ? -2.552 -3.632 -11.006 1.00 89.81 98 GLY A O 1
ATOM 669 N N . GLY A 1 99 ? -2.080 -1.783 -12.194 1.00 88.69 99 GLY A N 1
ATOM 670 C CA . GLY A 1 99 ? -0.943 -2.299 -12.955 1.00 88.69 99 GLY A CA 1
ATOM 671 C C . GLY A 1 99 ? 0.163 -1.249 -12.976 1.00 88.69 99 GLY A C 1
ATOM 672 O O . GLY A 1 99 ? -0.111 -0.075 -12.721 1.00 88.69 99 GLY A O 1
ATOM 673 N N . TRP A 1 100 ? 1.393 -1.668 -13.267 1.00 90.81 100 TRP A N 1
ATOM 674 C CA . TRP A 1 100 ? 2.547 -0.773 -13.278 1.00 90.81 100 TRP A CA 1
ATOM 675 C C . TRP A 1 100 ? 2.339 0.368 -14.282 1.00 90.81 100 TRP A C 1
ATOM 677 O O . TRP A 1 100 ? 1.967 0.102 -15.431 1.00 90.81 100 TRP A O 1
ATOM 687 N N . PRO A 1 101 ? 2.565 1.631 -13.895 1.00 88.88 101 PRO A N 1
ATOM 688 C CA . PRO A 1 101 ? 2.308 2.749 -14.789 1.00 88.88 101 PRO A CA 1
ATOM 689 C C . PRO A 1 101 ? 3.277 2.759 -15.983 1.00 88.88 101 PRO A C 1
ATOM 691 O O . PRO A 1 101 ? 4.452 2.391 -15.885 1.00 88.88 101 PRO A O 1
ATOM 694 N N . THR A 1 102 ? 2.786 3.176 -17.147 1.00 84.81 102 THR A N 1
ATOM 695 C CA . THR A 1 102 ? 3.623 3.415 -18.337 1.00 84.81 102 THR A CA 1
ATOM 696 C C . THR A 1 102 ? 4.286 4.789 -18.340 1.00 84.81 102 THR A C 1
ATOM 698 O O . THR A 1 102 ? 5.378 4.933 -18.876 1.00 84.81 102 THR A O 1
ATOM 701 N N . ASP A 1 103 ? 3.634 5.773 -17.732 1.00 82.00 103 ASP A N 1
ATOM 702 C CA . ASP A 1 103 ? 3.883 7.202 -17.914 1.00 82.00 103 ASP A CA 1
ATOM 703 C C . ASP A 1 103 ? 3.627 7.977 -16.608 1.00 82.00 103 ASP A C 1
ATOM 705 O O . ASP A 1 103 ? 2.885 8.956 -16.560 1.00 82.00 103 ASP A O 1
ATOM 709 N N . TRP A 1 104 ? 4.246 7.521 -15.515 1.00 87.69 104 TRP A N 1
ATOM 710 C CA . TRP A 1 104 ? 4.157 8.167 -14.204 1.00 87.69 104 TRP A CA 1
ATOM 711 C C . TRP A 1 104 ? 5.563 8.426 -13.643 1.00 87.69 104 TRP A C 1
ATOM 713 O O . TRP A 1 104 ? 6.146 7.531 -13.036 1.00 87.69 104 TRP A O 1
ATOM 723 N N . PRO A 1 105 ? 6.127 9.634 -13.831 1.00 85.81 105 PRO A N 1
ATOM 724 C CA . PRO A 1 105 ? 7.507 9.951 -13.446 1.00 85.81 105 PRO A CA 1
ATOM 725 C C . PRO A 1 105 ? 7.655 10.272 -11.951 1.00 85.81 105 PRO A C 1
ATOM 727 O O . PRO A 1 105 ? 8.635 10.882 -11.543 1.00 85.81 105 PRO A O 1
ATOM 730 N N . ARG A 1 106 ? 6.635 9.959 -11.152 1.00 88.94 106 ARG A N 1
ATOM 731 C CA . ARG A 1 106 ? 6.552 10.305 -9.738 1.00 88.94 106 ARG A CA 1
ATOM 732 C C . ARG A 1 106 ? 6.595 9.034 -8.889 1.00 88.94 106 ARG A C 1
ATOM 734 O O . ARG A 1 106 ? 6.205 7.972 -9.380 1.00 88.94 106 ARG A O 1
ATOM 741 N N . PRO A 1 107 ? 6.957 9.148 -7.608 1.00 92.25 107 PRO A N 1
ATOM 742 C CA . PRO A 1 107 ? 6.920 8.039 -6.670 1.00 92.25 107 PRO A CA 1
ATOM 743 C C . PRO A 1 107 ? 5.572 7.316 -6.643 1.00 92.25 107 PRO A C 1
ATOM 745 O O . PRO A 1 107 ? 4.500 7.929 -6.745 1.00 92.25 107 PRO A O 1
ATOM 748 N N . VAL A 1 108 ? 5.627 5.997 -6.483 1.00 93.31 108 VAL A N 1
ATOM 749 C CA . VAL A 1 108 ? 4.473 5.103 -6.395 1.00 93.31 108 VAL A CA 1
ATOM 750 C C . VAL A 1 108 ? 4.432 4.441 -5.024 1.00 93.31 108 VAL A C 1
ATOM 752 O O . VAL A 1 108 ? 5.407 3.848 -4.566 1.00 93.31 108 VAL A O 1
ATOM 755 N N . LEU A 1 109 ? 3.264 4.483 -4.391 1.00 95.06 109 LEU A N 1
ATOM 756 C CA . LEU A 1 109 ? 2.930 3.693 -3.216 1.00 95.06 109 LEU A CA 1
ATOM 757 C C . LEU A 1 109 ? 1.949 2.589 -3.610 1.00 95.06 109 LEU A C 1
ATOM 759 O O . LEU A 1 109 ? 0.899 2.843 -4.210 1.00 95.06 109 LEU A O 1
ATOM 763 N N . LEU A 1 110 ? 2.264 1.354 -3.227 1.00 96.00 110 LEU A N 1
ATOM 764 C CA . LEU A 1 110 ? 1.291 0.268 -3.238 1.00 96.00 110 LEU A CA 1
ATOM 765 C C . LEU A 1 110 ? 0.201 0.557 -2.211 1.00 96.00 110 LEU A C 1
ATOM 767 O O . LEU A 1 110 ? 0.467 1.104 -1.148 1.00 96.00 110 LEU A O 1
ATOM 771 N N . VAL A 1 111 ? -1.022 0.127 -2.481 1.00 96.81 111 VAL A N 1
ATOM 772 C CA . VAL A 1 111 ? -2.113 0.152 -1.511 1.00 96.81 111 VAL A CA 1
ATOM 773 C C . VAL A 1 111 ? -2.678 -1.247 -1.391 1.00 96.81 111 VAL A C 1
ATOM 775 O O . VAL A 1 111 ? -3.047 -1.867 -2.394 1.00 96.81 111 VAL A O 1
ATOM 778 N N . CYS A 1 112 ? -2.764 -1.735 -0.160 1.00 96.69 112 CYS A N 1
ATOM 779 C CA . CYS A 1 112 ? -3.346 -3.027 0.167 1.00 96.69 112 CYS A CA 1
ATOM 780 C C . CYS A 1 112 ? -4.201 -2.934 1.430 1.00 96.69 112 CYS A C 1
ATOM 782 O O . CYS A 1 112 ? -4.148 -1.950 2.168 1.00 96.69 112 CYS A O 1
ATOM 784 N N . ARG A 1 113 ? -4.998 -3.972 1.689 1.00 96.19 113 ARG A N 1
ATOM 785 C CA . ARG A 1 113 ? -5.680 -4.126 2.977 1.00 96.19 113 ARG A CA 1
ATOM 786 C C . ARG A 1 113 ? -4.875 -4.962 3.965 1.00 96.19 113 ARG A C 1
ATOM 788 O O . ARG A 1 113 ? -4.126 -5.844 3.552 1.00 96.19 113 ARG A O 1
ATOM 795 N N . SER A 1 114 ? -5.118 -4.763 5.260 1.00 95.50 114 SER A N 1
ATOM 796 C CA . SER A 1 114 ? -4.527 -5.546 6.357 1.00 95.50 114 SER A CA 1
ATOM 797 C C . SER A 1 114 ? -5.071 -6.976 6.482 1.00 95.50 114 SER A C 1
ATOM 799 O O . SER A 1 114 ? -5.275 -7.476 7.583 1.00 95.50 114 SER A O 1
ATOM 801 N N . ASN A 1 115 ? -5.296 -7.660 5.362 1.00 93.44 115 ASN A N 1
ATOM 802 C CA . ASN A 1 115 ? -5.725 -9.054 5.312 1.00 93.44 115 ASN A CA 1
ATOM 803 C C . ASN A 1 115 ? -4.712 -9.905 4.539 1.00 93.44 115 ASN A C 1
ATOM 805 O O . ASN A 1 115 ? -3.785 -9.390 3.914 1.00 93.44 115 ASN A O 1
ATOM 809 N N . TYR A 1 116 ? -4.893 -11.227 4.576 1.00 92.38 116 TYR A N 1
ATOM 810 C CA . TYR A 1 116 ? -3.975 -12.169 3.932 1.00 92.38 116 TYR A CA 1
ATOM 811 C C . TYR A 1 116 ? -3.741 -11.836 2.453 1.00 92.38 116 TYR A C 1
ATOM 813 O O . TYR A 1 116 ? -2.596 -11.704 2.027 1.00 92.38 116 TYR A O 1
ATOM 821 N N . ARG A 1 117 ? -4.823 -11.639 1.687 1.00 91.69 117 ARG A N 1
ATOM 822 C CA . ARG A 1 117 ? -4.747 -11.340 0.253 1.00 91.69 117 ARG A CA 1
ATOM 823 C C . ARG A 1 117 ? -4.000 -10.032 -0.013 1.00 91.69 117 ARG A C 1
ATOM 825 O O . ARG A 1 117 ? -3.215 -9.966 -0.951 1.00 91.69 117 ARG A O 1
ATOM 832 N N . GLY A 1 118 ? -4.238 -9.010 0.806 1.00 94.12 118 GLY A N 1
ATOM 833 C CA . GLY A 1 118 ? -3.596 -7.707 0.688 1.00 94.12 118 GLY A CA 1
ATOM 834 C C . GLY A 1 118 ? -2.091 -7.774 0.910 1.00 94.12 118 GLY A C 1
ATOM 835 O O . GLY A 1 118 ? -1.333 -7.318 0.055 1.00 94.12 118 GLY A O 1
ATOM 836 N N . TYR A 1 119 ? -1.649 -8.393 2.006 1.00 94.75 119 TYR A N 1
ATOM 837 C CA . TYR A 1 119 ? -0.219 -8.542 2.279 1.00 94.75 119 TYR A CA 1
ATOM 838 C C . TYR A 1 119 ? 0.485 -9.473 1.289 1.00 94.75 119 TYR A C 1
ATOM 840 O O . TYR A 1 119 ? 1.594 -9.158 0.864 1.00 94.75 119 TYR A O 1
ATOM 848 N N . ALA A 1 120 ? -0.146 -10.585 0.898 1.00 91.31 120 ALA A N 1
ATOM 849 C CA . ALA A 1 120 ? 0.414 -11.499 -0.097 1.00 91.31 120 ALA A CA 1
ATOM 850 C C . ALA A 1 120 ? 0.621 -10.789 -1.443 1.00 91.31 120 ALA A C 1
ATOM 852 O O . ALA A 1 120 ? 1.729 -10.785 -1.972 1.00 91.31 120 ALA A O 1
ATOM 853 N N . ALA A 1 121 ? -0.399 -10.082 -1.938 1.00 92.56 121 ALA A N 1
ATOM 854 C CA . ALA A 1 121 ? -0.288 -9.320 -3.177 1.00 92.56 121 ALA A CA 1
ATOM 855 C C . ALA A 1 121 ? 0.767 -8.204 -3.078 1.00 92.56 121 ALA A C 1
ATOM 857 O O . ALA A 1 121 ? 1.576 -8.047 -3.986 1.00 92.56 121 ALA A O 1
ATOM 858 N N . ALA A 1 122 ? 0.824 -7.459 -1.968 1.00 94.38 122 ALA A N 1
ATOM 859 C CA . ALA A 1 122 ? 1.854 -6.435 -1.772 1.00 94.38 122 ALA A CA 1
ATOM 860 C C . ALA A 1 122 ? 3.274 -7.028 -1.790 1.00 94.38 122 ALA A C 1
ATOM 862 O O . ALA A 1 122 ? 4.176 -6.451 -2.396 1.00 94.38 122 ALA A O 1
ATOM 863 N N . GLN A 1 123 ? 3.466 -8.200 -1.177 1.00 93.44 123 GLN A N 1
ATOM 864 C CA . GLN A 1 123 ? 4.738 -8.914 -1.220 1.00 93.44 123 GLN A CA 1
ATOM 865 C C . GLN A 1 123 ? 5.105 -9.335 -2.648 1.00 93.44 123 GLN A C 1
ATOM 867 O O . GLN A 1 123 ? 6.264 -9.217 -3.039 1.00 93.44 123 GLN A O 1
ATOM 872 N N . GLU A 1 124 ? 4.144 -9.831 -3.421 1.00 92.69 124 GLU A N 1
ATOM 873 C CA . GLU A 1 124 ? 4.371 -10.233 -4.809 1.00 92.69 124 GLU A CA 1
ATOM 874 C C . GLU A 1 124 ? 4.728 -9.040 -5.703 1.00 92.69 124 GLU A C 1
ATOM 876 O O . GLU A 1 124 ? 5.686 -9.129 -6.466 1.00 92.69 124 GLU A O 1
ATOM 881 N N . PHE A 1 125 ? 4.053 -7.896 -5.549 1.00 94.06 125 PHE A N 1
ATOM 882 C CA . PHE A 1 125 ? 4.414 -6.656 -6.248 1.00 94.06 125 PHE A CA 1
ATOM 883 C C . PHE A 1 125 ? 5.816 -6.163 -5.859 1.00 94.06 125 PHE A C 1
ATOM 885 O O . PHE A 1 125 ? 6.593 -5.787 -6.734 1.00 94.06 125 PHE A O 1
ATOM 892 N N . ALA A 1 126 ? 6.178 -6.208 -4.572 1.00 92.31 126 ALA A N 1
ATOM 893 C CA . ALA A 1 126 ? 7.518 -5.830 -4.118 1.00 92.31 126 ALA A CA 1
ATOM 894 C C . ALA A 1 126 ? 8.611 -6.760 -4.684 1.00 92.31 126 ALA A C 1
ATOM 896 O O . ALA A 1 126 ? 9.681 -6.294 -5.074 1.00 92.31 126 ALA A O 1
ATOM 897 N N . ARG A 1 127 ? 8.337 -8.070 -4.773 1.00 91.19 127 ARG A N 1
ATOM 898 C CA . ARG A 1 127 ? 9.236 -9.041 -5.420 1.00 91.19 127 ARG A CA 1
ATOM 899 C C . ARG A 1 127 ? 9.367 -8.769 -6.915 1.00 91.19 127 ARG A C 1
ATOM 901 O O . ARG A 1 127 ? 10.488 -8.656 -7.391 1.00 91.19 127 ARG A O 1
ATOM 908 N N . ALA A 1 128 ? 8.249 -8.601 -7.623 1.00 90.81 128 ALA A N 1
ATOM 909 C CA . ALA A 1 128 ? 8.244 -8.297 -9.052 1.00 90.81 128 ALA A CA 1
ATOM 910 C C . ALA A 1 128 ? 9.042 -7.021 -9.360 1.00 90.81 128 ALA A C 1
ATOM 912 O O . ALA A 1 128 ? 9.855 -7.019 -10.275 1.00 90.81 128 ALA A O 1
ATOM 913 N N . TYR A 1 129 ? 8.881 -5.973 -8.546 1.00 92.56 129 TYR A N 1
ATOM 914 C CA . TYR A 1 129 ? 9.675 -4.751 -8.659 1.00 92.56 129 TYR A CA 1
ATOM 915 C C . TYR A 1 129 ? 11.171 -4.989 -8.450 1.00 92.56 129 TYR A C 1
ATOM 917 O O . TYR A 1 129 ? 11.990 -4.528 -9.235 1.00 92.56 129 TYR A O 1
ATOM 925 N N . ARG A 1 130 ? 11.553 -5.716 -7.398 1.00 91.56 130 ARG A N 1
ATOM 926 C CA . ARG A 1 130 ? 12.963 -6.007 -7.116 1.00 91.56 130 ARG A CA 1
ATOM 927 C C . ARG A 1 130 ? 13.617 -6.800 -8.252 1.00 91.56 130 ARG A C 1
ATOM 929 O O . ARG A 1 130 ? 14.744 -6.492 -8.639 1.00 91.56 130 ARG A O 1
ATOM 936 N N . ASP A 1 131 ? 12.909 -7.802 -8.758 1.00 90.56 131 ASP A N 1
ATOM 937 C CA . ASP A 1 131 ? 13.442 -8.785 -9.698 1.00 90.56 131 ASP A CA 1
ATOM 938 C C . ASP A 1 131 ? 13.450 -8.258 -11.158 1.00 90.56 131 ASP A C 1
ATOM 940 O O . ASP A 1 131 ? 14.181 -8.792 -11.989 1.00 90.56 131 ASP A O 1
ATOM 944 N N . ASP A 1 132 ? 12.712 -7.182 -11.471 1.00 91.12 132 ASP A N 1
ATOM 945 C CA . ASP A 1 132 ? 12.625 -6.572 -12.809 1.00 91.12 132 ASP A CA 1
ATOM 946 C C . ASP A 1 132 ? 13.419 -5.251 -12.900 1.00 91.12 132 ASP A C 1
ATOM 948 O O . ASP A 1 132 ? 13.017 -4.202 -12.394 1.00 91.12 132 ASP A O 1
ATOM 952 N N . GLU A 1 133 ? 14.575 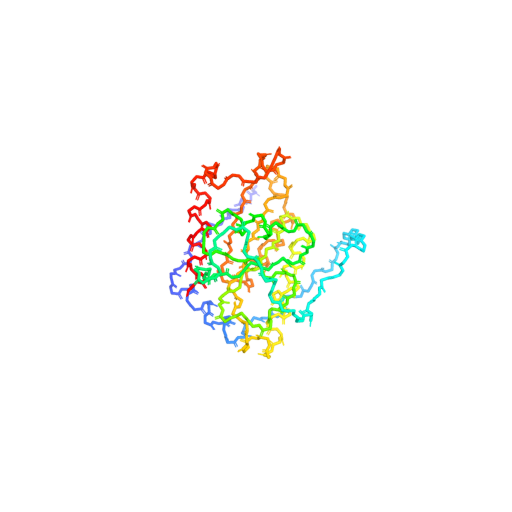-5.289 -13.565 1.00 92.00 133 GLU A N 1
ATOM 953 C CA . GLU A 1 133 ? 15.434 -4.113 -13.758 1.00 92.00 133 GLU A CA 1
ATOM 954 C C . GLU A 1 133 ? 14.805 -3.034 -14.650 1.00 92.00 133 GLU A C 1
ATOM 956 O O . GLU A 1 133 ? 14.935 -1.843 -14.357 1.00 92.00 133 GLU A O 1
ATOM 961 N N . ALA A 1 134 ? 14.090 -3.428 -15.706 1.00 90.00 134 ALA A N 1
ATOM 962 C CA . ALA A 1 134 ? 13.456 -2.483 -16.619 1.00 90.00 134 ALA A CA 1
ATOM 963 C C . ALA A 1 134 ? 12.329 -1.717 -15.917 1.00 90.00 134 ALA A C 1
ATOM 965 O O . ALA A 1 134 ? 12.150 -0.517 -16.139 1.00 90.00 134 ALA A O 1
ATOM 966 N N . LEU A 1 135 ? 11.598 -2.392 -15.028 1.00 89.38 135 LEU A N 1
ATOM 967 C CA . LEU A 1 135 ? 10.600 -1.757 -14.183 1.00 89.38 135 LEU A CA 1
ATOM 968 C C . LEU A 1 135 ? 11.243 -0.734 -13.236 1.00 89.38 135 LEU A C 1
ATOM 970 O O . LEU A 1 135 ? 10.790 0.410 -13.204 1.00 89.38 135 LEU A O 1
ATOM 974 N N . ARG A 1 136 ? 12.335 -1.094 -12.547 1.00 91.50 136 ARG A N 1
ATOM 975 C CA . ARG A 1 136 ? 13.084 -0.178 -11.657 1.00 91.50 136 ARG A CA 1
ATOM 976 C C . ARG A 1 136 ? 13.678 1.034 -12.375 1.00 91.50 136 ARG A C 1
ATOM 978 O O . ARG A 1 136 ? 13.875 2.067 -11.748 1.00 91.50 136 ARG A O 1
ATOM 985 N N . ALA A 1 137 ? 13.950 0.929 -13.674 1.00 89.12 137 ALA A N 1
ATOM 986 C CA . ALA A 1 137 ? 14.438 2.050 -14.475 1.00 89.12 137 ALA A CA 1
ATOM 987 C C . ALA A 1 137 ? 13.347 3.083 -14.819 1.00 89.12 137 ALA A C 1
ATOM 989 O O . ALA A 1 137 ? 13.673 4.205 -15.199 1.00 89.12 137 ALA A O 1
ATOM 990 N N . CYS A 1 138 ? 12.063 2.717 -14.726 1.00 88.69 138 CYS A N 1
ATOM 991 C CA . CYS A 1 138 ? 10.948 3.567 -15.162 1.00 88.69 138 CYS A CA 1
ATOM 992 C C . CYS A 1 138 ? 9.888 3.852 -14.089 1.00 88.69 138 CYS A C 1
ATOM 994 O O . CYS A 1 138 ? 9.041 4.717 -14.298 1.00 88.69 138 CYS A O 1
ATOM 996 N N . VAL A 1 139 ? 9.915 3.135 -12.966 1.00 91.19 139 VAL A N 1
ATOM 997 C CA . VAL A 1 139 ? 8.991 3.304 -11.843 1.00 91.19 139 VAL A CA 1
ATOM 998 C C . VAL A 1 139 ? 9.801 3.473 -10.573 1.00 91.19 139 VAL A C 1
ATOM 1000 O O . VAL A 1 139 ? 10.655 2.651 -10.263 1.00 91.19 139 VAL A O 1
ATOM 1003 N N . GLU A 1 140 ? 9.479 4.503 -9.803 1.00 91.88 140 GLU A N 1
ATOM 1004 C CA . GLU A 1 140 ? 10.015 4.695 -8.464 1.00 91.88 140 GLU A CA 1
ATOM 1005 C C . GLU A 1 140 ? 9.036 4.115 -7.439 1.00 91.88 140 GLU A C 1
ATOM 1007 O O . GLU A 1 140 ? 8.041 4.745 -7.079 1.00 91.88 140 GLU A O 1
ATOM 1012 N N . LEU A 1 141 ? 9.273 2.880 -6.987 1.00 92.75 141 LEU A N 1
ATOM 1013 C CA . LEU A 1 141 ? 8.451 2.279 -5.938 1.00 92.75 141 LEU A CA 1
ATOM 1014 C C . LEU A 1 141 ? 8.938 2.723 -4.552 1.00 92.75 141 LEU A C 1
ATOM 1016 O O . LEU A 1 141 ? 9.938 2.217 -4.045 1.00 92.75 141 LEU A O 1
ATOM 1020 N N . ALA A 1 142 ? 8.191 3.623 -3.918 1.00 92.62 142 ALA A N 1
ATOM 1021 C CA . ALA A 1 142 ? 8.565 4.235 -2.646 1.00 92.62 142 ALA A CA 1
ATOM 1022 C C . ALA A 1 142 ? 8.040 3.484 -1.414 1.00 92.62 142 ALA A C 1
ATOM 1024 O O . ALA A 1 142 ? 8.559 3.652 -0.312 1.00 92.62 142 ALA A O 1
ATOM 1025 N N . GLY A 1 143 ? 7.001 2.655 -1.540 1.00 93.50 143 GLY A N 1
ATOM 1026 C CA . GLY A 1 143 ? 6.409 2.078 -0.337 1.00 93.50 143 GLY A CA 1
ATOM 1027 C C . GLY A 1 143 ? 5.065 1.396 -0.486 1.00 93.50 143 GLY A C 1
ATOM 1028 O O . GLY A 1 143 ? 4.602 1.090 -1.586 1.00 93.50 143 GLY A O 1
ATOM 1029 N N . VAL A 1 144 ? 4.428 1.177 0.663 1.00 95.00 144 VAL A N 1
ATOM 1030 C CA . VAL A 1 144 ? 3.072 0.636 0.779 1.00 95.00 144 VAL A CA 1
ATOM 1031 C C . VAL A 1 144 ? 2.240 1.417 1.796 1.00 95.00 144 VAL A C 1
ATOM 1033 O O . VAL A 1 144 ? 2.726 1.824 2.848 1.00 95.00 144 VAL A O 1
ATOM 1036 N N . VAL A 1 145 ? 0.954 1.576 1.505 1.00 95.25 145 VAL A N 1
ATOM 1037 C CA . VAL A 1 145 ? -0.079 2.032 2.432 1.00 95.25 145 VAL A CA 1
ATOM 1038 C C . VAL A 1 145 ? -1.010 0.864 2.734 1.00 95.25 145 VAL A C 1
ATOM 1040 O O . VAL A 1 145 ? -1.638 0.295 1.839 1.00 95.25 145 VAL A O 1
ATOM 1043 N N . VAL A 1 146 ? -1.105 0.511 4.011 1.00 95.19 146 VAL A N 1
ATOM 1044 C CA . VAL A 1 146 ? -1.946 -0.577 4.507 1.00 95.19 146 VAL A CA 1
ATOM 1045 C C . VAL A 1 146 ? -3.232 0.005 5.083 1.00 95.19 146 VAL A C 1
ATOM 1047 O O . VAL A 1 146 ? -3.207 0.740 6.071 1.00 95.19 146 VAL A O 1
ATOM 1050 N N . VAL A 1 147 ? -4.366 -0.349 4.486 1.00 94.25 147 VAL A N 1
ATOM 1051 C CA . VAL A 1 147 ? -5.700 0.051 4.942 1.00 94.25 147 VAL A CA 1
ATOM 1052 C C . VAL A 1 147 ? -6.292 -1.026 5.838 1.00 94.25 147 VAL A C 1
ATOM 1054 O O . VAL A 1 147 ? -6.409 -2.181 5.423 1.00 94.25 147 VAL A O 1
ATOM 1057 N N . ALA A 1 148 ? -6.697 -0.655 7.051 1.00 93.56 148 ALA A N 1
ATOM 1058 C CA . ALA A 1 148 ? -7.338 -1.584 7.969 1.00 93.56 148 ALA A CA 1
ATOM 1059 C C . ALA A 1 148 ? -8.597 -2.207 7.341 1.00 93.56 148 ALA A C 1
ATOM 1061 O O . ALA A 1 148 ? -9.484 -1.508 6.848 1.00 93.56 148 ALA A O 1
ATOM 1062 N N . ASP A 1 149 ? -8.684 -3.534 7.348 1.00 93.75 149 ASP A N 1
ATOM 1063 C CA . ASP A 1 149 ? -9.829 -4.273 6.819 1.00 93.75 149 ASP A CA 1
ATOM 1064 C C . ASP A 1 149 ? -10.960 -4.442 7.842 1.00 93.75 149 ASP A C 1
ATOM 1066 O O . ASP A 1 149 ? -12.120 -4.563 7.445 1.00 93.75 149 ASP A O 1
ATOM 1070 N N . CYS A 1 150 ? -10.629 -4.408 9.133 1.00 91.44 150 CYS A N 1
ATOM 1071 C CA . CYS A 1 150 ? -11.556 -4.496 10.253 1.00 91.44 150 CYS A CA 1
ATOM 1072 C C . CYS A 1 150 ? -11.051 -3.674 11.459 1.00 91.44 150 CYS A C 1
ATOM 1074 O O . CYS A 1 150 ? -9.864 -3.345 11.529 1.00 91.44 150 CYS A O 1
ATOM 1076 N N . PRO A 1 151 ? -11.915 -3.347 12.439 1.00 89.44 151 PRO A N 1
ATOM 1077 C CA . PRO A 1 151 ? -11.463 -2.754 13.695 1.00 89.44 151 PRO A CA 1
ATOM 1078 C C . PRO A 1 151 ? -10.690 -3.762 14.559 1.00 89.44 151 PRO A C 1
ATOM 1080 O O . PRO A 1 151 ? -10.835 -4.978 14.423 1.00 89.44 151 PRO A O 1
ATOM 1083 N N . GLY A 1 152 ? -9.934 -3.242 15.528 1.00 89.88 152 GLY A N 1
ATOM 1084 C CA . GLY A 1 152 ? -9.310 -4.037 16.586 1.00 89.88 152 GLY A CA 1
ATOM 1085 C C . GLY A 1 152 ? -7.857 -4.436 16.322 1.00 89.88 152 GLY A C 1
ATOM 1086 O O . GLY A 1 152 ? -7.168 -3.885 15.465 1.00 89.88 152 GLY A O 1
ATOM 1087 N N . ARG A 1 153 ? -7.356 -5.375 17.134 1.00 87.50 153 ARG A N 1
ATOM 1088 C CA . ARG A 1 153 ? -5.959 -5.824 17.072 1.00 87.50 153 ARG A CA 1
ATOM 1089 C C . ARG A 1 153 ? -5.770 -6.808 15.921 1.00 87.50 153 ARG A C 1
ATOM 1091 O O . ARG A 1 153 ? -6.380 -7.872 15.905 1.00 87.50 153 ARG A O 1
ATOM 1098 N N . MET A 1 154 ? -4.812 -6.509 15.048 1.00 89.06 154 MET A N 1
ATOM 1099 C CA . MET A 1 154 ? -4.426 -7.397 13.954 1.00 89.06 154 MET A CA 1
ATOM 1100 C C . MET A 1 154 ? -3.963 -8.774 14.468 1.00 89.06 154 MET A C 1
ATOM 1102 O O . MET A 1 154 ? -3.094 -8.812 15.343 1.00 89.06 154 MET A O 1
ATOM 1106 N N . PRO A 1 155 ? -4.470 -9.900 13.932 1.00 87.69 155 PRO A N 1
ATOM 1107 C CA . PRO A 1 155 ? -4.011 -11.253 14.256 1.00 87.69 155 PRO A CA 1
ATOM 1108 C C . PRO A 1 155 ? -2.501 -11.470 14.068 1.00 87.69 155 PRO A C 1
ATOM 1110 O O . PRO A 1 155 ? -1.875 -10.906 13.172 1.00 87.69 155 PRO A O 1
ATOM 1113 N N . ALA A 1 156 ? -1.898 -12.335 14.895 1.00 86.75 156 ALA A N 1
ATOM 1114 C CA . ALA A 1 156 ? -0.452 -12.588 14.868 1.00 86.75 156 ALA A CA 1
ATOM 1115 C C . ALA A 1 156 ? 0.098 -13.062 13.504 1.00 86.75 156 ALA A C 1
ATOM 1117 O O . ALA A 1 156 ? 1.164 -12.572 13.119 1.00 86.75 156 ALA A O 1
ATOM 1118 N N . PRO A 1 157 ? -0.596 -13.940 12.748 1.00 86.44 157 PRO A N 1
ATOM 1119 C CA . PRO A 1 157 ? -0.150 -14.322 11.408 1.00 86.44 157 PRO A CA 1
ATOM 1120 C C . PRO A 1 157 ? -0.073 -13.134 10.442 1.00 86.44 157 PRO A C 1
ATOM 1122 O O . PRO A 1 157 ? 0.902 -13.007 9.705 1.00 86.44 157 PRO A O 1
ATOM 1125 N N . LEU A 1 158 ? -1.039 -12.214 10.498 1.00 88.94 158 LEU A N 1
ATOM 1126 C CA . LEU A 1 158 ? -1.060 -11.030 9.636 1.00 88.94 158 LEU A CA 1
ATOM 1127 C C . LEU A 1 158 ? 0.051 -10.041 10.004 1.00 88.94 158 LEU A C 1
ATOM 1129 O O . LEU A 1 158 ? 0.761 -9.587 9.116 1.00 88.94 158 LEU A O 1
ATOM 1133 N N . ARG A 1 159 ? 0.341 -9.846 11.299 1.00 91.00 159 ARG A N 1
ATOM 1134 C CA . ARG A 1 159 ? 1.516 -9.060 11.740 1.00 91.00 159 ARG A CA 1
ATOM 1135 C C . ARG A 1 159 ? 2.851 -9.656 11.280 1.00 91.00 159 ARG A C 1
ATOM 1137 O O . ARG A 1 159 ? 3.865 -8.966 11.203 1.00 91.00 159 ARG A O 1
ATOM 1144 N N . ARG A 1 160 ? 2.919 -10.973 11.050 1.00 88.06 160 ARG A N 1
ATOM 1145 C CA . ARG A 1 160 ? 4.115 -11.608 10.472 1.00 88.06 160 ARG A CA 1
ATOM 1146 C C . ARG A 1 160 ? 4.238 -11.274 8.988 1.00 88.06 160 ARG A C 1
ATOM 1148 O O . ARG A 1 160 ? 5.341 -10.950 8.567 1.00 88.06 160 ARG A O 1
ATOM 1155 N N . LEU A 1 161 ? 3.140 -11.333 8.237 1.00 87.44 161 LEU A N 1
ATOM 1156 C CA . LEU A 1 161 ? 3.124 -10.953 6.822 1.00 87.44 161 LEU A CA 1
ATOM 1157 C C . LEU A 1 161 ? 3.428 -9.467 6.632 1.00 87.44 161 LEU A C 1
ATOM 1159 O O . LEU A 1 161 ? 4.260 -9.123 5.802 1.00 87.44 161 LEU A O 1
ATOM 1163 N N . GLU A 1 162 ? 2.842 -8.609 7.461 1.00 91.38 162 GLU A N 1
ATOM 1164 C CA . GLU A 1 162 ? 3.125 -7.176 7.483 1.00 91.38 162 GLU A CA 1
ATOM 1165 C C . GLU A 1 162 ? 4.620 -6.897 7.619 1.00 91.38 162 GLU A C 1
ATOM 1167 O O . GLU A 1 162 ? 5.184 -6.214 6.778 1.00 91.38 162 GLU A O 1
ATOM 1172 N N . ARG A 1 163 ? 5.300 -7.521 8.592 1.00 91.38 163 ARG A N 1
ATOM 1173 C CA . ARG A 1 163 ? 6.755 -7.367 8.763 1.00 91.38 163 ARG A CA 1
ATOM 1174 C C . ARG A 1 163 ? 7.566 -7.759 7.527 1.00 91.38 163 ARG A C 1
ATOM 1176 O O . ARG A 1 163 ? 8.615 -7.168 7.297 1.00 91.38 163 ARG A O 1
ATOM 1183 N N . LEU A 1 164 ? 7.114 -8.744 6.747 1.00 89.38 164 LEU A N 1
ATOM 1184 C CA . LEU A 1 164 ? 7.788 -9.122 5.500 1.00 89.38 164 LEU A CA 1
ATOM 1185 C C . LEU A 1 164 ? 7.632 -8.040 4.432 1.00 89.38 164 LEU A C 1
ATOM 1187 O O . LEU A 1 164 ? 8.592 -7.748 3.728 1.00 89.38 164 LEU A O 1
ATOM 1191 N N . VAL A 1 165 ? 6.442 -7.446 4.322 1.00 89.12 165 VAL A N 1
ATOM 1192 C CA . VAL A 1 165 ? 6.187 -6.346 3.385 1.00 89.12 165 VAL A CA 1
ATOM 1193 C C . VAL A 1 165 ? 6.939 -5.088 3.828 1.00 89.12 165 VAL A C 1
ATOM 1195 O O . VAL A 1 165 ? 7.630 -4.477 3.020 1.00 89.12 165 VAL A O 1
ATOM 1198 N N . SER A 1 166 ? 6.885 -4.743 5.116 1.00 85.50 166 SER A N 1
ATOM 1199 C CA . SER A 1 166 ? 7.580 -3.585 5.688 1.00 85.50 166 SER A CA 1
ATOM 1200 C C . SER A 1 166 ? 9.100 -3.685 5.605 1.00 85.50 166 SER A C 1
ATOM 1202 O O . SER A 1 166 ? 9.768 -2.666 5.531 1.00 85.50 166 SER A O 1
ATOM 1204 N N . GLY A 1 167 ? 9.664 -4.895 5.621 1.00 86.31 167 GLY A N 1
ATOM 1205 C CA . GLY A 1 167 ? 11.100 -5.095 5.416 1.00 86.31 167 GLY A CA 1
ATOM 1206 C C . GLY A 1 167 ? 11.540 -4.992 3.952 1.00 86.31 167 GLY A C 1
ATOM 1207 O O . GLY A 1 167 ? 12.731 -4.868 3.693 1.00 86.31 167 GLY A O 1
ATOM 1208 N N . ALA A 1 168 ? 10.606 -5.069 3.000 1.00 87.19 168 ALA A N 1
ATOM 1209 C CA . ALA A 1 168 ? 10.898 -5.036 1.568 1.00 87.19 168 ALA A CA 1
ATOM 1210 C C . ALA A 1 168 ? 10.758 -3.637 0.945 1.00 87.19 168 ALA A C 1
ATOM 1212 O O . ALA A 1 168 ? 11.164 -3.446 -0.198 1.00 87.19 168 ALA A O 1
ATOM 1213 N N . LEU A 1 169 ? 1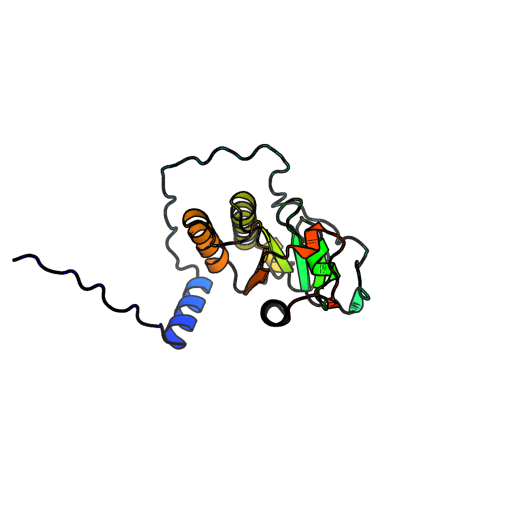0.156 -2.684 1.662 1.00 87.88 169 LEU A N 1
ATOM 1214 C CA . LEU A 1 169 ? 9.765 -1.376 1.142 1.00 87.88 169 LEU A CA 1
ATOM 1215 C C . LEU A 1 169 ? 10.184 -0.260 2.113 1.00 87.88 169 LEU A C 1
ATOM 1217 O O . LEU A 1 169 ? 10.030 -0.442 3.320 1.00 87.88 169 LEU A O 1
ATOM 1221 N N . PRO A 1 170 ? 10.691 0.888 1.624 1.00 83.06 170 PRO A N 1
ATOM 1222 C CA . PRO A 1 170 ? 11.279 1.902 2.497 1.00 83.06 170 PRO A CA 1
ATOM 1223 C C . PRO A 1 170 ? 10.233 2.678 3.306 1.00 83.06 170 PRO A C 1
ATOM 1225 O O . PRO A 1 170 ? 10.481 3.012 4.464 1.00 83.06 170 PRO A O 1
ATOM 1228 N N . VAL A 1 171 ? 9.054 2.930 2.730 1.00 87.81 171 VAL A N 1
ATOM 1229 C CA . VAL A 1 171 ? 7.953 3.634 3.398 1.00 87.81 171 VAL A CA 1
ATOM 1230 C C . VAL A 1 171 ? 6.777 2.691 3.659 1.00 87.81 171 VAL A C 1
ATOM 1232 O O . VAL A 1 171 ? 6.312 1.982 2.763 1.00 87.81 171 VAL A O 1
ATOM 1235 N N . VAL A 1 172 ? 6.248 2.725 4.887 1.00 90.19 172 VAL A N 1
ATOM 1236 C CA . VAL A 1 172 ? 5.030 2.003 5.286 1.00 90.19 172 VAL A CA 1
ATOM 1237 C C . VAL A 1 172 ? 4.070 2.968 5.976 1.00 90.19 172 VAL A C 1
ATOM 1239 O O . VAL A 1 172 ? 4.347 3.468 7.065 1.00 90.19 172 VAL A O 1
ATOM 1242 N N . GLY A 1 173 ? 2.932 3.227 5.338 1.00 90.69 173 GLY A N 1
ATOM 1243 C CA . GLY A 1 173 ? 1.831 4.007 5.897 1.00 90.69 173 GLY A CA 1
ATOM 1244 C C . GLY A 1 173 ? 0.700 3.109 6.392 1.00 90.69 173 GLY A C 1
ATOM 1245 O O . GLY A 1 173 ? 0.419 2.073 5.792 1.00 90.69 173 GLY A O 1
ATOM 1246 N N . HIS A 1 174 ? 0.005 3.525 7.450 1.00 91.19 174 HIS A N 1
ATOM 1247 C CA . HIS A 1 174 ? -1.172 2.819 7.960 1.00 91.19 174 HIS A CA 1
ATOM 1248 C C . HIS A 1 174 ? -2.387 3.738 7.995 1.00 91.19 174 HIS A C 1
ATOM 1250 O O . HIS A 1 174 ? -2.322 4.850 8.518 1.00 91.19 174 HIS A O 1
ATOM 1256 N N . VAL A 1 175 ? -3.506 3.233 7.481 1.00 90.56 175 VAL A N 1
ATOM 1257 C CA . VAL A 1 175 ? -4.823 3.866 7.572 1.00 90.56 175 VAL A CA 1
ATOM 1258 C C . VAL A 1 175 ? -5.662 3.032 8.540 1.00 90.56 175 VAL A C 1
ATOM 1260 O O . VAL A 1 175 ? -5.839 1.833 8.295 1.00 90.56 175 VAL A O 1
ATOM 1263 N N . PRO A 1 176 ? -6.157 3.614 9.646 1.00 90.06 176 PRO A N 1
ATOM 1264 C CA . PRO A 1 176 ? -6.965 2.883 10.609 1.00 90.06 176 PRO A CA 1
ATOM 1265 C C . PRO A 1 176 ? -8.330 2.520 10.021 1.00 90.06 176 PRO A C 1
ATOM 1267 O O . PRO A 1 176 ? -8.723 2.969 8.944 1.00 90.06 176 PRO A O 1
ATOM 1270 N N . TRP A 1 177 ? -9.078 1.697 10.751 1.00 88.62 177 TRP A N 1
ATOM 1271 C CA . TRP A 1 177 ? -10.459 1.412 10.394 1.00 88.62 177 TRP A CA 1
ATOM 1272 C C . TRP A 1 177 ? -11.302 2.674 10.594 1.00 88.62 177 TRP A C 1
ATOM 1274 O O . TRP A 1 177 ? -11.372 3.176 11.713 1.00 88.62 177 TRP A O 1
ATOM 1284 N N . MET A 1 178 ? -11.940 3.145 9.520 1.00 86.69 178 MET A N 1
ATOM 1285 C CA . MET A 1 178 ? -12.826 4.314 9.509 1.00 86.69 178 MET A CA 1
ATOM 1286 C C . MET A 1 178 ? -14.278 3.842 9.330 1.00 86.69 178 MET A C 1
ATOM 1288 O O . MET A 1 178 ? -14.686 3.554 8.197 1.00 86.69 178 MET A O 1
ATOM 1292 N N . PRO A 1 179 ? -15.067 3.690 10.414 1.00 84.75 179 PRO A N 1
ATOM 1293 C CA . PRO A 1 179 ? -16.464 3.264 10.326 1.00 84.75 179 PRO A CA 1
ATOM 1294 C C . PRO A 1 179 ? -17.309 4.136 9.389 1.00 84.75 179 PRO A C 1
ATOM 1296 O O . PRO A 1 179 ? -18.188 3.626 8.694 1.00 84.75 179 PRO A O 1
ATOM 1299 N N . GLU A 1 180 ? -17.015 5.432 9.338 1.00 83.81 180 GLU A N 1
ATOM 1300 C CA . GLU A 1 180 ? -17.761 6.462 8.615 1.00 83.81 180 GLU A CA 1
ATOM 1301 C C . GLU A 1 180 ? -17.710 6.233 7.100 1.00 83.81 180 GLU A C 1
ATOM 1303 O O . GLU A 1 180 ? -18.701 6.447 6.405 1.00 83.81 180 GLU A O 1
ATOM 1308 N N . TRP A 1 181 ? -16.601 5.687 6.587 1.00 85.69 181 TRP A N 1
ATOM 1309 C CA . TRP A 1 181 ? -16.430 5.377 5.161 1.00 85.69 181 TRP A CA 1
ATOM 1310 C C . TRP A 1 181 ? -17.372 4.271 4.659 1.00 85.69 181 TRP A C 1
ATOM 1312 O O . TRP A 1 181 ? -17.458 4.029 3.457 1.00 85.69 181 TRP A O 1
ATOM 1322 N N . ARG A 1 182 ? -18.075 3.567 5.558 1.00 85.19 182 ARG A N 1
ATOM 1323 C CA . ARG A 1 182 ? -19.122 2.599 5.190 1.00 85.19 182 ARG A CA 1
ATOM 1324 C C . ARG A 1 182 ? -20.478 3.243 4.952 1.00 85.19 182 ARG A C 1
ATOM 1326 O O . ARG A 1 182 ? -21.329 2.621 4.324 1.00 85.19 182 ARG A O 1
ATOM 1333 N N . LEU A 1 183 ? -20.694 4.423 5.522 1.00 86.88 183 LEU A N 1
ATOM 1334 C CA . LEU A 1 183 ? -21.992 5.091 5.545 1.00 86.88 183 LEU A CA 1
ATOM 1335 C C . LEU A 1 183 ? -22.144 6.089 4.393 1.00 86.88 183 LEU A C 1
ATOM 1337 O O . LEU A 1 183 ? -23.246 6.559 4.132 1.00 86.88 183 LEU A O 1
ATOM 1341 N N . GLY A 1 184 ? -21.060 6.381 3.679 1.00 83.19 184 GLY A N 1
ATOM 1342 C CA . GLY A 1 184 ? -21.061 7.270 2.530 1.00 83.19 184 GLY A CA 1
ATOM 1343 C C . GLY A 1 184 ? -19.654 7.489 1.976 1.00 83.19 184 GLY A C 1
ATOM 1344 O O . GLY A 1 184 ? -18.694 6.875 2.451 1.00 83.19 184 GLY A O 1
ATOM 1345 N N . PRO A 1 185 ? -19.523 8.349 0.953 1.00 80.12 185 PRO A N 1
ATOM 1346 C CA . PRO A 1 185 ? -18.226 8.783 0.453 1.00 80.12 185 PRO A CA 1
ATOM 1347 C C . PRO A 1 185 ? -17.367 9.351 1.592 1.00 80.12 185 PRO A C 1
ATOM 1349 O O . PRO A 1 185 ? -17.906 10.011 2.483 1.00 80.12 185 PRO A O 1
ATOM 1352 N N . PRO A 1 186 ? -16.048 9.104 1.587 1.00 78.12 186 PRO A N 1
ATOM 1353 C CA . PRO A 1 186 ? -15.178 9.639 2.621 1.00 78.12 186 PRO A CA 1
ATOM 1354 C C . PRO A 1 186 ? -15.151 11.171 2.513 1.00 78.12 186 PRO A C 1
ATOM 1356 O O . PRO A 1 186 ? -14.912 11.716 1.436 1.00 78.12 186 PRO A O 1
ATOM 1359 N N . ASP A 1 187 ? -15.408 11.856 3.624 1.00 74.88 187 ASP A N 1
ATOM 1360 C CA . ASP A 1 187 ? -15.327 13.314 3.702 1.00 74.88 187 ASP A CA 1
ATOM 1361 C C . ASP A 1 187 ? -13.883 13.719 4.056 1.00 74.88 187 ASP A C 1
ATOM 1363 O O . ASP A 1 187 ? -13.416 13.371 5.148 1.00 74.88 187 ASP A O 1
ATOM 1367 N N . PRO A 1 188 ? -13.155 14.435 3.172 1.00 70.25 188 PRO A N 1
ATOM 1368 C CA . PRO A 1 188 ? -11.811 14.929 3.468 1.00 70.25 188 PRO A CA 1
ATOM 1369 C C . PRO A 1 188 ? -11.743 15.785 4.742 1.00 70.25 188 PRO A C 1
ATOM 1371 O O . PRO A 1 188 ? -10.712 15.791 5.412 1.00 70.25 188 PRO A O 1
ATOM 1374 N N . ALA A 1 189 ? -12.828 16.480 5.100 1.00 68.44 189 ALA A N 1
ATOM 1375 C CA . ALA A 1 189 ? -12.900 17.312 6.300 1.00 68.44 189 ALA A CA 1
ATOM 1376 C C . ALA A 1 189 ? -13.098 16.496 7.592 1.00 68.44 189 ALA A C 1
ATOM 1378 O O . ALA A 1 189 ? -12.786 16.983 8.678 1.00 68.44 189 ALA A O 1
ATOM 1379 N N . ALA A 1 190 ? -13.578 15.252 7.487 1.00 63.50 190 ALA A N 1
ATOM 1380 C CA . ALA A 1 190 ? -13.857 14.370 8.622 1.00 63.50 190 ALA A CA 1
ATOM 1381 C C . ALA A 1 190 ? -12.677 13.454 8.997 1.00 63.50 190 ALA A C 1
ATOM 1383 O O . ALA A 1 190 ? -12.800 12.604 9.883 1.00 63.50 190 ALA A O 1
ATOM 1384 N N . LEU A 1 191 ? -11.531 13.575 8.322 1.00 65.44 191 LEU A N 1
ATOM 1385 C CA . LEU A 1 191 ? -10.382 12.725 8.605 1.00 65.44 191 LEU A CA 1
ATOM 1386 C C . LEU A 1 191 ? -9.737 13.092 9.953 1.00 65.44 191 LEU A C 1
ATOM 1388 O O . LEU A 1 191 ? -9.362 14.239 10.193 1.00 65.44 191 LEU A O 1
ATOM 1392 N N . ALA A 1 192 ? -9.557 12.101 10.831 1.00 61.66 192 ALA A N 1
ATOM 1393 C CA . ALA A 1 192 ? -8.886 12.310 12.113 1.00 61.66 192 ALA A CA 1
ATOM 1394 C C . ALA A 1 192 ? -7.415 12.759 11.907 1.00 61.66 192 ALA A C 1
ATOM 1396 O O . ALA A 1 192 ? -6.684 12.094 11.167 1.00 61.66 192 ALA A O 1
ATOM 1397 N N . PRO A 1 193 ? -6.927 13.822 12.581 1.00 62.75 193 PRO A N 1
ATOM 1398 C CA . PRO A 1 193 ? -5.672 14.481 12.195 1.00 62.75 193 PRO A CA 1
ATOM 1399 C C . PRO A 1 193 ? -4.411 13.617 12.316 1.00 62.75 193 PRO A C 1
ATOM 1401 O O . PRO A 1 193 ? -3.470 13.789 11.542 1.00 62.75 193 PRO A O 1
ATOM 1404 N N . GLU A 1 194 ? -4.348 12.705 13.291 1.00 71.19 194 GLU A N 1
ATOM 1405 C CA . GLU A 1 194 ? -3.087 12.044 13.658 1.00 71.19 194 GLU A CA 1
ATOM 1406 C C . GLU A 1 194 ? -2.606 11.050 12.592 1.00 71.19 194 GLU A C 1
ATOM 1408 O O . GLU A 1 194 ? -1.453 11.106 12.159 1.00 71.19 194 GLU A O 1
ATOM 1413 N N . TRP A 1 195 ? -3.474 10.137 12.147 1.00 76.44 195 TRP A N 1
ATOM 1414 C CA . TRP A 1 195 ? -3.088 9.155 11.131 1.00 76.44 195 TRP A CA 1
ATOM 1415 C C . TRP A 1 195 ? -2.928 9.809 9.759 1.00 76.44 195 TRP A C 1
ATOM 1417 O O . TRP A 1 195 ? -2.045 9.404 9.008 1.00 76.44 195 TRP A O 1
ATOM 1427 N N . VAL A 1 196 ? -3.710 10.855 9.460 1.00 73.06 196 VAL A N 1
ATOM 1428 C CA . VAL A 1 196 ? -3.536 11.665 8.247 1.00 73.06 196 VAL A CA 1
ATOM 1429 C C . VAL A 1 196 ? -2.178 12.335 8.262 1.00 73.06 196 VAL A C 1
ATOM 1431 O O . VAL A 1 196 ? -1.462 12.237 7.282 1.00 73.06 196 VAL A O 1
ATOM 1434 N N . SER A 1 197 ? -1.767 12.944 9.375 1.00 71.56 197 SER A N 1
ATOM 1435 C CA . SER A 1 197 ? -0.447 13.577 9.481 1.00 71.56 197 SER A CA 1
ATOM 1436 C C . SER A 1 197 ? 0.682 12.566 9.287 1.00 71.56 197 SER A C 1
ATOM 1438 O O . SER A 1 197 ? 1.627 12.837 8.550 1.00 71.56 197 SER A O 1
ATOM 1440 N N . LYS A 1 198 ? 0.568 11.370 9.884 1.00 72.19 198 LYS A N 1
ATOM 1441 C CA . LYS A 1 198 ? 1.536 10.276 9.682 1.00 72.19 198 LYS A CA 1
ATOM 1442 C C . LYS A 1 198 ? 1.569 9.800 8.232 1.00 72.19 198 LYS A C 1
ATOM 1444 O O . LYS A 1 198 ? 2.645 9.553 7.697 1.00 72.19 198 LYS A O 1
ATOM 1449 N N . LEU A 1 199 ? 0.409 9.676 7.594 1.00 76.31 199 LEU A N 1
ATOM 1450 C CA . LEU A 1 199 ? 0.316 9.236 6.210 1.00 76.31 199 LEU A CA 1
ATOM 1451 C C . LEU A 1 199 ? 0.792 10.312 5.235 1.00 76.31 199 LEU A C 1
ATOM 1453 O O . LEU A 1 199 ? 1.500 9.988 4.295 1.00 76.31 199 LEU A O 1
ATOM 1457 N N . THR A 1 200 ? 0.483 11.581 5.480 1.00 78.12 200 THR A N 1
ATOM 1458 C CA . THR A 1 200 ? 1.017 12.721 4.732 1.00 78.12 200 THR A CA 1
ATOM 1459 C C . THR A 1 200 ? 2.529 12.797 4.885 1.00 78.12 200 THR A C 1
ATOM 1461 O O . THR A 1 200 ? 3.214 13.004 3.894 1.00 78.12 200 THR A O 1
ATOM 1464 N N . ALA A 1 201 ? 3.075 12.557 6.082 1.00 75.19 201 ALA A N 1
ATOM 1465 C CA . ALA A 1 201 ? 4.519 12.457 6.282 1.00 75.19 201 ALA A CA 1
ATOM 1466 C C . ALA A 1 201 ? 5.125 11.273 5.510 1.00 75.19 201 ALA A C 1
ATOM 1468 O O . ALA A 1 201 ? 6.181 11.423 4.912 1.00 75.19 201 ALA A O 1
ATOM 1469 N N . ALA A 1 202 ? 4.448 10.122 5.464 1.00 71.94 202 ALA A N 1
ATOM 1470 C CA . ALA A 1 202 ? 4.872 8.978 4.655 1.00 71.94 202 ALA A CA 1
ATOM 1471 C C . ALA A 1 202 ? 4.815 9.282 3.144 1.00 71.94 202 ALA A C 1
ATOM 1473 O O . ALA A 1 202 ? 5.741 8.954 2.413 1.00 71.94 202 ALA A O 1
ATOM 1474 N N . VAL A 1 203 ? 3.760 9.955 2.681 1.00 72.62 203 VAL A N 1
ATOM 1475 C CA . VAL A 1 203 ? 3.608 10.425 1.295 1.00 72.62 203 VAL A CA 1
ATOM 1476 C C . VAL A 1 203 ? 4.649 11.495 0.957 1.00 72.62 203 VAL A C 1
ATOM 1478 O O . VAL A 1 203 ? 5.132 11.519 -0.165 1.00 72.62 203 VAL A O 1
ATOM 1481 N N . ALA A 1 204 ? 5.022 12.356 1.903 1.00 76.00 204 ALA A N 1
ATOM 1482 C CA . ALA A 1 204 ? 6.087 13.340 1.732 1.00 76.00 204 ALA A CA 1
ATOM 1483 C C . ALA A 1 204 ? 7.477 12.691 1.732 1.00 76.00 204 ALA A C 1
ATOM 1485 O O . ALA A 1 204 ? 8.318 13.086 0.946 1.00 76.00 204 ALA A O 1
ATOM 1486 N N . ALA A 1 205 ? 7.712 11.669 2.559 1.00 73.50 205 ALA A N 1
ATOM 1487 C CA . ALA A 1 205 ? 8.957 10.895 2.555 1.00 73.50 205 ALA A CA 1
ATOM 1488 C C . ALA A 1 205 ? 9.131 10.043 1.289 1.00 73.50 205 ALA A C 1
ATOM 1490 O O . ALA A 1 205 ? 10.228 9.565 1.019 1.00 73.50 205 ALA A O 1
ATOM 1491 N N . ALA A 1 206 ? 8.040 9.812 0.556 1.00 69.19 206 ALA A N 1
ATOM 1492 C CA . ALA A 1 206 ? 8.074 9.177 -0.747 1.00 69.19 206 ALA A CA 1
ATOM 1493 C C . ALA A 1 206 ? 8.450 10.151 -1.876 1.00 69.19 206 ALA A C 1
ATOM 1495 O O . ALA A 1 206 ? 8.737 9.641 -2.944 1.00 69.19 206 ALA A O 1
ATOM 1496 N N . GLN A 1 207 ? 8.405 11.479 -1.668 1.00 65.06 207 GLN A N 1
ATOM 1497 C CA . GLN A 1 207 ? 8.736 12.537 -2.646 1.00 65.06 207 GLN A CA 1
ATOM 1498 C C . GLN A 1 207 ? 10.210 12.931 -2.589 1.00 65.06 207 GLN A C 1
ATOM 1500 O O . GLN A 1 207 ? 10.710 13.363 -3.650 1.00 65.06 207 GLN A O 1
#

Foldseek 3Di:
DDDDPDDDDDDDDDPVRVVVVVVCVVVVPDDDPDDDDDDDDPDDPPPDDFPLPDEDAFPPDQLDDDPVQQQEEEAELHPPLCSNLCSNQAGNYGHRYHYQYPDDQHEYEYGAELDPVRLVSLLSNLVSCVVDPVSVVRYHHAYYEYEYPDDDDRDPVSVVSVVSSPVSHPFYAYHHDDPVVVVDRDDSVPDDPPSSVVVNVSSVSRD